Protein AF-A0A8S3H3T3-F1 (afdb_monomer)

pLDDT: mean 82.7, std 12.75, range [29.98, 97.06]

Radius of gyration: 35.56 Å; Cα contacts (8 Å, |Δi|>4): 165; chains: 1; bounding box: 74×38×96 Å

Sequence (190 aa):
NQTSNYDCCQNLSQKNYCFLYHSKQNDSQNGACMEARSVTNHPRCLLQSDCQRQGSDVACVYPFSSDNITRLIRIVHSQGPAILFVGSIDEIYRTISIQSYKAKYSFISTIFITDIPLFFQYVAAFSFALAFFNAVPCYALDGQYILLAFIEHLSPSLYRRRHKNLVYSLIFCTTLLIVNISLAFARYFL

Foldseek 3Di:
DDPDPCPVQPPDDPQKFKKWWADPVDNDIDIDIDGPLVLVVDDDDDDQVVQDDPPDPGIDIDGDDSDPQWDWDWADDPDDRIDTDTGGPVVCVVPDDDDPDDDPDPPDDPCCVPPVVVVVVVVVVVVVVLVVQLCDCAPPHVVVVVVLVVCCVVPVPCCVVCVVVSNVVNPVVNVVVVVVVVVVVVVVVD

Organism: NCBI:txid392030

Secondary structure (DSSP, 8-state):
-------TTTT--TTEEEEEEEETTEEEEEEEEEEHHHHHTSPP-SSHHHH--TT-----EEE--SSTT-EEEEE--SSSPPEEEEE-HHHHHHH----S---SSTTS-HHHHHHHHHHHHHHHHHHHHHHHHHHS--TTSHHHHHHHHHHHHH-HHHHHHHHHHHHHHHHHHHHHHHHHHHHHHHHHH-

Structure (mmCIF, N/CA/C/O backbone):
data_AF-A0A8S3H3T3-F1
#
_entry.id   AF-A0A8S3H3T3-F1
#
loop_
_atom_site.group_PDB
_atom_site.id
_atom_site.type_symbol
_atom_site.label_atom_id
_atom_site.label_alt_id
_atom_site.label_comp_id
_atom_site.label_asym_id
_atom_site.label_entity_id
_atom_site.label_seq_id
_atom_site.pdbx_PDB_ins_code
_atom_site.Cartn_x
_atom_site.Cartn_y
_atom_site.Cartn_z
_atom_site.occupancy
_atom_site.B_iso_or_equiv
_atom_site.auth_seq_id
_atom_site.auth_comp_id
_atom_site.auth_asym_id
_atom_site.auth_atom_id
_atom_site.pdbx_PDB_model_num
ATOM 1 N N . ASN A 1 1 ? -48.581 3.611 24.799 1.00 30.83 1 ASN A N 1
ATOM 2 C CA . ASN A 1 1 ? -47.293 3.280 24.151 1.00 30.83 1 ASN A CA 1
ATOM 3 C C . ASN A 1 1 ? -46.195 4.114 24.783 1.00 30.83 1 ASN A C 1
ATOM 5 O O . ASN A 1 1 ? -45.884 5.187 24.292 1.00 30.83 1 ASN A O 1
ATOM 9 N N . GLN A 1 2 ? -45.717 3.676 25.949 1.00 29.98 2 GLN A N 1
ATOM 10 C CA . GLN A 1 2 ? -44.733 4.393 26.761 1.00 29.98 2 GLN A CA 1
ATOM 11 C C . GLN A 1 2 ? -43.326 4.110 26.228 1.00 29.98 2 GLN A C 1
ATOM 13 O O . GLN A 1 2 ? -42.707 3.109 26.570 1.00 29.98 2 GLN A O 1
ATOM 18 N N . THR A 1 3 ? -42.822 4.998 25.378 1.00 37.91 3 THR A N 1
ATOM 19 C CA . THR A 1 3 ? -41.383 5.213 25.216 1.00 37.91 3 THR A CA 1
ATOM 20 C C . THR A 1 3 ? -40.892 5.950 26.458 1.00 37.91 3 THR A C 1
ATOM 22 O O . THR A 1 3 ? -40.858 7.179 26.499 1.00 37.91 3 THR A O 1
ATOM 25 N N . SER A 1 4 ? -40.613 5.200 27.521 1.00 41.84 4 SER A N 1
ATOM 26 C CA . SER A 1 4 ? -39.990 5.726 28.731 1.00 41.84 4 SER A CA 1
ATOM 27 C C . SER A 1 4 ? -38.569 6.167 28.390 1.00 41.84 4 SER A C 1
ATOM 29 O O . SER A 1 4 ? -37.727 5.347 28.029 1.00 41.84 4 SER A O 1
ATOM 31 N N . ASN A 1 5 ? -38.334 7.473 28.474 1.00 43.03 5 ASN A N 1
ATOM 32 C CA . ASN A 1 5 ? -37.053 8.142 28.281 1.00 43.03 5 ASN A CA 1
ATOM 33 C C . ASN A 1 5 ? -36.067 7.733 29.399 1.00 43.03 5 ASN A C 1
ATOM 35 O O . ASN A 1 5 ? -35.877 8.468 30.366 1.00 43.03 5 ASN A O 1
ATOM 39 N N . TYR A 1 6 ? -35.515 6.517 29.332 1.00 54.09 6 TYR A N 1
ATOM 40 C CA . TYR A 1 6 ? -34.516 6.013 30.280 1.00 54.09 6 TYR A CA 1
ATOM 41 C C . TYR A 1 6 ? -33.125 6.525 29.907 1.00 54.09 6 TYR A C 1
ATOM 43 O O . TYR A 1 6 ? -32.244 5.771 29.500 1.00 54.09 6 TYR A O 1
ATOM 51 N N . ASP A 1 7 ? -32.910 7.821 30.089 1.00 61.62 7 ASP A N 1
ATOM 52 C CA . ASP A 1 7 ? -31.572 8.400 30.038 1.00 61.62 7 ASP A CA 1
ATOM 53 C C . ASP A 1 7 ? -30.906 8.193 31.413 1.00 61.62 7 ASP A C 1
ATOM 55 O O . ASP A 1 7 ? -30.834 9.087 32.252 1.00 61.62 7 ASP A O 1
ATOM 59 N N . CYS A 1 8 ? -30.543 6.942 31.730 1.00 75.81 8 CYS A N 1
ATOM 60 C CA . CYS A 1 8 ? -30.168 6.558 33.101 1.00 75.81 8 CYS A CA 1
ATOM 61 C C . CYS A 1 8 ? -28.754 7.003 33.518 1.00 75.81 8 CYS A C 1
ATOM 63 O O . CYS A 1 8 ? -28.384 6.893 34.686 1.00 75.81 8 CYS A O 1
ATOM 65 N N . CYS A 1 9 ? -27.964 7.509 32.571 1.00 78.38 9 CYS A N 1
ATOM 66 C CA . CYS A 1 9 ? -26.588 7.953 32.771 1.00 78.38 9 CYS A CA 1
ATOM 67 C C . CYS A 1 9 ? -26.427 9.433 32.384 1.00 78.38 9 CYS A C 1
ATOM 69 O O . CYS A 1 9 ? -25.542 9.779 31.604 1.00 78.38 9 CYS A O 1
ATOM 71 N N . GLN A 1 10 ? -27.270 10.327 32.908 1.00 71.56 10 GLN A N 1
ATOM 72 C CA . GLN A 1 10 ? -27.108 11.764 32.661 1.00 71.56 10 GLN A CA 1
ATOM 73 C C . GLN A 1 10 ? -25.798 12.281 33.281 1.00 71.56 10 GLN A C 1
ATOM 75 O O . GLN A 1 10 ? -25.556 12.113 34.475 1.00 71.56 10 GLN A O 1
ATOM 80 N N . ASN A 1 11 ? -24.957 12.934 32.470 1.00 64.12 11 ASN A N 1
ATOM 81 C CA . ASN A 1 11 ? -23.690 13.573 32.868 1.00 64.12 11 ASN A CA 1
ATOM 82 C C . ASN A 1 11 ? -22.596 12.649 33.443 1.00 64.12 11 ASN A C 1
ATOM 84 O O . ASN A 1 11 ? -21.716 13.107 34.174 1.00 64.12 11 ASN A O 1
ATOM 88 N N . LEU A 1 12 ? -22.600 11.358 33.103 1.00 66.12 12 LEU A N 1
ATOM 89 C CA . LEU A 1 12 ? -21.568 10.410 33.537 1.00 66.12 12 LEU A CA 1
ATOM 90 C C . LEU A 1 12 ? -20.492 10.160 32.462 1.00 66.12 12 LEU A C 1
ATOM 92 O O . LEU A 1 12 ? -20.697 10.377 31.272 1.00 66.12 12 LEU A O 1
ATOM 96 N N . SER A 1 13 ? -19.308 9.725 32.911 1.00 68.56 13 SER A N 1
ATOM 97 C CA . SER A 1 13 ? -18.122 9.453 32.078 1.00 68.56 13 SER A CA 1
ATOM 98 C C . SER A 1 13 ? -18.416 8.518 30.891 1.00 68.56 13 SER A C 1
ATOM 100 O O . SER A 1 13 ? -19.193 7.578 31.036 1.00 68.56 13 SER A O 1
ATOM 102 N N . GLN A 1 14 ? -17.695 8.683 29.768 1.00 70.81 14 GLN A N 1
ATOM 103 C CA . GLN A 1 14 ? -17.776 7.846 28.547 1.00 70.81 14 GLN A CA 1
ATOM 104 C C . GLN A 1 14 ? -17.594 6.328 28.776 1.00 70.81 14 GLN A C 1
ATOM 106 O O . GLN A 1 14 ? -17.813 5.530 27.869 1.00 70.81 14 GLN A O 1
ATOM 111 N N . LYS A 1 15 ? -17.151 5.911 29.967 1.00 81.06 15 LYS A N 1
ATOM 112 C CA . LYS A 1 15 ? -16.968 4.500 30.345 1.00 81.06 15 LYS A CA 1
ATOM 113 C C . LYS A 1 15 ? -18.246 3.835 30.865 1.00 81.06 15 LYS A C 1
ATOM 115 O O . LYS A 1 15 ? -18.308 2.605 30.941 1.00 81.06 15 LYS A O 1
ATOM 120 N N . ASN A 1 16 ? -19.230 4.636 31.257 1.00 87.38 16 ASN A N 1
ATOM 121 C CA . ASN A 1 16 ? -20.465 4.157 31.852 1.00 87.38 16 ASN A CA 1
ATOM 122 C C . ASN A 1 16 ? -21.513 3.901 30.774 1.00 87.38 16 ASN A C 1
ATOM 124 O O . ASN A 1 16 ? -21.579 4.598 29.765 1.00 87.38 16 ASN A O 1
ATOM 128 N N . TYR A 1 17 ? -22.323 2.876 30.997 1.00 87.75 17 TYR A N 1
ATOM 129 C CA . TYR A 1 17 ? -23.394 2.483 30.103 1.00 87.75 17 TYR A CA 1
ATOM 130 C C . TYR A 1 17 ? -24.625 2.091 30.912 1.00 87.75 17 TYR A C 1
ATOM 132 O O . TYR A 1 17 ? -24.522 1.649 32.061 1.00 87.75 17 TYR A O 1
ATOM 140 N N . CYS A 1 18 ? -25.794 2.283 30.310 1.00 88.44 18 CYS A N 1
ATOM 141 C CA . CYS A 1 18 ? -27.059 1.996 30.957 1.00 88.44 18 CYS A CA 1
ATOM 142 C C . CYS A 1 18 ? -27.385 0.505 30.840 1.00 88.44 18 CYS A C 1
ATOM 144 O O . CYS A 1 18 ? -27.444 -0.038 29.735 1.00 88.44 18 CYS A O 1
ATOM 146 N N . PHE A 1 19 ? -27.606 -0.159 31.972 1.00 89.12 19 PHE A N 1
ATOM 147 C CA . PHE A 1 19 ? -28.009 -1.559 32.016 1.00 89.12 19 PHE A CA 1
ATOM 148 C C . PHE A 1 19 ? -29.362 -1.701 32.704 1.00 89.12 19 PHE A C 1
ATOM 150 O O . PHE A 1 19 ? -29.596 -1.123 33.763 1.00 89.12 19 PHE A O 1
ATOM 157 N N . LEU A 1 20 ? -30.245 -2.490 32.109 1.00 87.62 20 LEU A N 1
ATOM 158 C CA . LEU A 1 20 ? -31.527 -2.858 32.684 1.00 87.62 20 LEU A CA 1
ATOM 159 C C . LEU A 1 20 ? -31.410 -4.192 33.416 1.00 87.62 20 LEU A C 1
ATOM 161 O O . LEU A 1 20 ? -30.658 -5.078 33.004 1.00 87.62 20 LEU A O 1
ATOM 165 N N . TYR A 1 21 ? -32.170 -4.337 34.493 1.00 85.25 21 TYR A N 1
ATOM 166 C CA . TYR A 1 21 ? -32.253 -5.561 35.276 1.00 85.25 21 TYR A CA 1
ATOM 167 C C . TYR A 1 21 ? -33.666 -5.758 35.820 1.00 85.25 21 TYR A C 1
ATOM 169 O O . TYR A 1 21 ? -34.454 -4.814 35.938 1.00 85.25 21 TYR A O 1
ATOM 177 N N . HIS A 1 22 ? -33.980 -7.004 36.160 1.00 77.38 22 HIS A N 1
ATOM 178 C CA . HIS A 1 22 ? -35.249 -7.363 36.779 1.00 77.38 22 HIS A CA 1
ATOM 179 C C . HIS A 1 22 ? -35.030 -7.642 38.269 1.00 77.38 22 HIS A C 1
ATOM 181 O O . HIS A 1 22 ? -34.167 -8.446 38.636 1.00 77.38 22 HIS A O 1
ATOM 187 N N . SER A 1 23 ? -35.780 -6.953 39.129 1.00 69.19 23 SER A N 1
ATOM 188 C CA . SER A 1 23 ? -35.716 -7.148 40.579 1.00 69.19 23 SER A CA 1
ATOM 189 C C . SER A 1 23 ? -36.774 -8.153 41.019 1.00 69.19 23 SER A C 1
ATOM 191 O O . SER A 1 23 ? -37.911 -8.096 40.571 1.00 69.19 23 SER A O 1
ATOM 193 N N . LYS A 1 24 ? -36.441 -9.040 41.963 1.00 63.59 24 LYS A N 1
ATOM 194 C CA . LYS A 1 24 ? -37.408 -9.997 42.533 1.00 63.59 24 LYS A CA 1
ATOM 195 C C . LYS A 1 24 ? -38.560 -9.332 43.296 1.00 63.59 24 LYS A C 1
ATOM 197 O O . LYS A 1 24 ? -39.553 -9.995 43.568 1.00 63.59 24 LYS A O 1
ATOM 202 N N . GLN A 1 25 ? -38.405 -8.066 43.688 1.00 62.19 25 GLN A N 1
ATOM 203 C CA . GLN A 1 25 ? -39.389 -7.339 44.496 1.00 62.19 25 GLN A CA 1
ATOM 204 C C . GLN A 1 25 ? -40.366 -6.487 43.678 1.00 62.19 25 GLN A C 1
ATOM 206 O O . GLN A 1 25 ? -41.438 -6.193 44.189 1.00 62.19 25 GLN A O 1
ATOM 211 N N . ASN A 1 26 ? -40.036 -6.121 42.435 1.00 57.56 26 ASN A N 1
ATOM 212 C CA . ASN A 1 26 ? -40.888 -5.302 41.571 1.00 57.56 26 ASN A CA 1
ATOM 213 C C . ASN A 1 26 ? -40.821 -5.826 40.131 1.00 57.56 26 ASN A C 1
ATOM 215 O O . ASN A 1 26 ? -39.736 -5.913 39.565 1.00 57.56 26 ASN A O 1
ATOM 219 N N . ASP A 1 27 ? -41.985 -6.069 39.524 1.00 58.31 27 ASP A N 1
ATOM 220 C CA . ASP A 1 27 ? -42.143 -6.520 38.126 1.00 58.31 27 ASP A CA 1
ATOM 221 C C . ASP A 1 27 ? -41.737 -5.440 37.088 1.00 58.31 27 ASP A C 1
ATOM 223 O O . ASP A 1 27 ? -41.810 -5.624 35.874 1.00 58.31 27 ASP A O 1
ATOM 227 N N . SER A 1 28 ? -41.290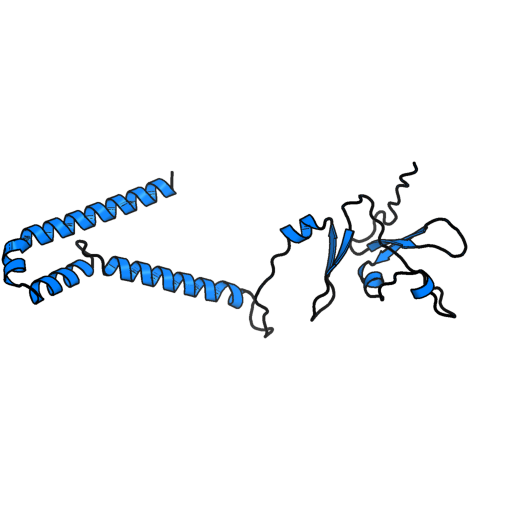 -4.271 37.557 1.00 64.06 28 SER A N 1
ATOM 228 C CA . SER A 1 28 ? -40.810 -3.172 36.723 1.00 64.06 28 SER A CA 1
ATOM 229 C C . SER A 1 28 ? -39.331 -3.341 36.366 1.00 64.06 28 SER A C 1
ATOM 231 O O . SER A 1 28 ? -38.483 -3.533 37.240 1.00 64.06 28 SER A O 1
ATOM 233 N N . GLN A 1 29 ? -39.001 -3.196 35.079 1.00 69.69 29 GLN A N 1
ATOM 234 C CA . GLN A 1 29 ? -37.611 -3.098 34.623 1.00 69.69 29 GLN A CA 1
ATOM 235 C C . GLN A 1 29 ? -36.962 -1.842 35.214 1.00 69.69 29 GLN A C 1
ATOM 237 O O . GLN A 1 29 ? -37.412 -0.722 34.963 1.00 69.69 29 GLN A O 1
ATOM 242 N N . ASN A 1 30 ? -35.894 -2.033 35.984 1.00 79.25 30 ASN A N 1
ATOM 243 C CA . ASN A 1 30 ? -35.126 -0.941 36.568 1.00 79.25 30 ASN A CA 1
ATOM 244 C C . ASN A 1 30 ? -33.822 -0.760 35.786 1.00 79.25 30 ASN A C 1
ATOM 246 O O . ASN A 1 30 ? -33.201 -1.735 35.365 1.00 79.25 30 ASN A O 1
ATOM 250 N N . GLY A 1 31 ? -33.403 0.493 35.603 1.00 85.00 31 GLY A N 1
ATOM 251 C CA . GLY A 1 31 ? -32.129 0.841 34.977 1.00 85.00 31 GLY A CA 1
ATOM 252 C C . GLY A 1 31 ? -31.077 1.228 36.009 1.00 85.00 31 GLY A C 1
ATOM 253 O O . GLY A 1 31 ? -31.382 1.905 36.988 1.00 85.00 31 GLY A O 1
ATOM 254 N N . ALA A 1 32 ? -29.836 0.812 35.784 1.00 86.88 32 ALA A N 1
ATOM 255 C CA . ALA A 1 32 ? -28.679 1.190 36.580 1.00 86.88 32 ALA A CA 1
ATOM 256 C C . ALA A 1 32 ? -27.516 1.605 35.672 1.00 86.88 32 ALA A C 1
ATOM 258 O O . ALA A 1 32 ? -27.212 0.949 34.672 1.00 86.88 32 ALA A O 1
ATOM 259 N N . CYS A 1 33 ? -26.850 2.697 36.044 1.00 87.88 33 CYS A N 1
ATOM 260 C CA . CYS A 1 33 ? -25.675 3.189 35.340 1.00 87.88 33 CYS A CA 1
ATOM 261 C C . CYS A 1 33 ? -24.413 2.522 35.901 1.00 87.88 33 CYS A C 1
ATOM 263 O O . CYS A 1 33 ? -24.104 2.681 37.083 1.00 87.88 33 CYS A O 1
ATOM 265 N N . MET A 1 34 ? -23.687 1.769 35.072 1.00 88.94 34 MET A N 1
ATOM 266 C CA . MET A 1 34 ? -22.499 1.014 35.495 1.00 88.94 34 MET A CA 1
ATOM 267 C C . MET A 1 34 ? -21.369 1.124 34.471 1.00 88.94 34 MET A C 1
ATOM 269 O O . MET A 1 34 ? -21.609 1.386 33.294 1.00 88.94 34 MET A O 1
ATOM 273 N N . GLU A 1 35 ? -20.128 0.869 34.890 1.00 89.88 35 GLU A N 1
ATOM 274 C CA . GLU A 1 35 ? -18.998 0.808 33.96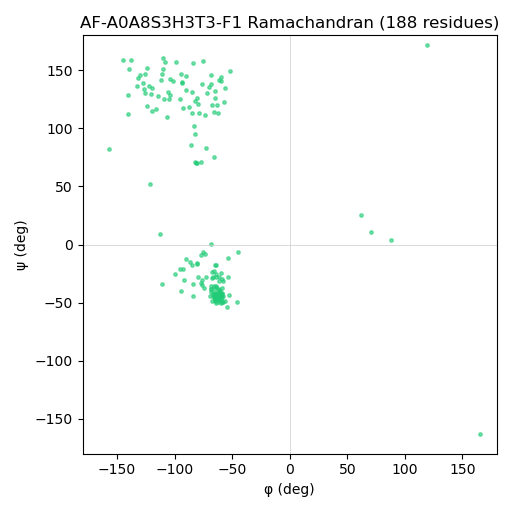0 1.00 89.88 35 GLU A CA 1
ATOM 275 C C . GLU A 1 35 ? -19.135 -0.405 33.026 1.00 89.88 35 GLU A C 1
ATOM 277 O O . GLU A 1 35 ? -19.120 -1.560 33.468 1.00 89.88 35 GLU A O 1
ATOM 282 N N . ALA A 1 36 ? -19.199 -0.155 31.716 1.00 89.25 36 ALA A N 1
ATOM 283 C CA . ALA A 1 36 ? -19.459 -1.194 30.721 1.00 89.25 36 ALA A CA 1
ATOM 284 C C . ALA A 1 36 ? -18.418 -2.321 30.758 1.00 89.25 36 ALA A C 1
ATOM 286 O O . ALA A 1 36 ? -18.754 -3.495 30.604 1.00 89.25 36 ALA A O 1
ATOM 287 N N . ARG A 1 37 ? -17.144 -1.983 30.994 1.00 88.81 37 ARG A N 1
ATOM 288 C CA . ARG A 1 37 ? -16.045 -2.956 31.066 1.00 88.81 37 ARG A CA 1
ATOM 289 C C . ARG A 1 37 ? -16.140 -3.856 32.291 1.00 88.81 37 ARG A C 1
ATOM 291 O O . ARG A 1 37 ? -15.863 -5.044 32.168 1.00 88.81 37 ARG A O 1
ATOM 298 N N . SER A 1 38 ? -16.556 -3.316 33.432 1.00 89.25 38 SER A N 1
ATOM 299 C CA . SER A 1 38 ? -16.739 -4.101 34.654 1.00 89.25 38 SER A CA 1
ATOM 300 C C . SER A 1 38 ? -17.840 -5.149 34.459 1.00 89.25 38 SER A C 1
ATOM 302 O O . SER A 1 38 ? -17.600 -6.343 34.621 1.00 89.25 38 SER A O 1
ATOM 304 N N . VAL A 1 39 ? -19.006 -4.726 33.955 1.00 89.31 39 VAL A N 1
ATOM 305 C CA . VAL A 1 39 ? -20.160 -5.611 33.723 1.00 89.31 39 VAL A CA 1
ATOM 306 C C . VAL A 1 39 ? -19.866 -6.666 32.652 1.00 89.31 39 VAL A C 1
ATOM 308 O O . VAL A 1 39 ? -20.099 -7.853 32.857 1.00 89.31 39 VAL A O 1
ATOM 311 N N . THR A 1 40 ? -19.308 -6.265 31.508 1.00 89.50 40 THR A N 1
ATOM 312 C CA . THR A 1 40 ? -19.077 -7.178 30.369 1.00 89.50 40 THR A CA 1
ATOM 313 C C . THR A 1 40 ? -17.893 -8.136 30.547 1.00 89.50 40 THR A C 1
ATOM 315 O O . THR A 1 40 ? -17.681 -9.009 29.698 1.00 89.50 40 THR A O 1
ATOM 318 N N . ASN A 1 41 ? -17.114 -7.991 31.623 1.00 88.06 41 ASN A N 1
ATOM 319 C CA . ASN A 1 41 ? -16.091 -8.960 32.018 1.00 88.06 41 ASN A CA 1
ATOM 320 C C . ASN A 1 41 ? -16.670 -10.167 32.770 1.00 88.06 41 ASN A C 1
ATOM 322 O O . ASN A 1 41 ? -16.004 -11.200 32.850 1.00 88.06 41 ASN A O 1
ATOM 326 N N . HIS A 1 42 ? -17.898 -10.068 33.282 1.00 87.31 42 HIS A N 1
ATOM 327 C CA . HIS A 1 42 ? -18.612 -11.194 33.875 1.00 87.31 42 HIS A CA 1
ATOM 328 C C . HIS A 1 42 ? -19.143 -12.165 32.801 1.00 87.31 42 HIS A C 1
ATOM 330 O O . HIS A 1 42 ? -19.276 -11.794 31.62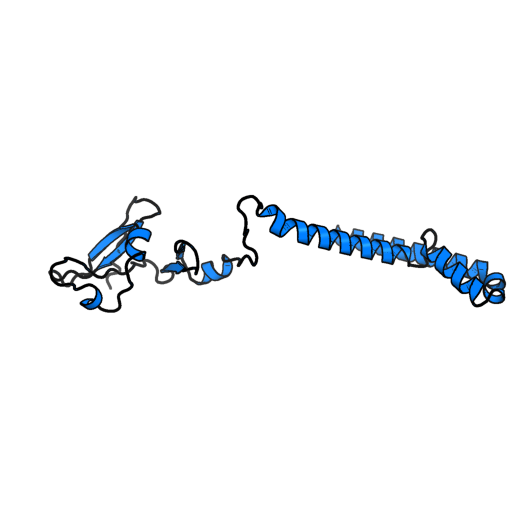9 1.00 87.31 42 HIS A O 1
ATOM 336 N N . PRO A 1 43 ? -19.416 -13.436 33.164 1.00 84.88 43 PRO A N 1
ATOM 337 C CA . PRO A 1 43 ? -19.961 -14.412 32.227 1.00 84.88 43 PRO A CA 1
ATOM 338 C C . PRO A 1 43 ? -21.307 -13.952 31.657 1.00 84.88 43 PRO A C 1
ATOM 340 O O . PRO A 1 43 ? -22.125 -13.353 32.354 1.00 84.88 43 PRO A O 1
ATOM 343 N N . ARG A 1 44 ? -21.540 -14.263 30.377 1.00 87.44 44 ARG A N 1
ATOM 344 C CA . ARG A 1 44 ? -22.840 -14.031 29.741 1.00 87.44 44 ARG A CA 1
ATOM 345 C C . ARG A 1 44 ? -23.875 -14.974 30.349 1.00 87.44 44 ARG A C 1
ATOM 347 O O . ARG A 1 44 ? -23.595 -16.155 30.530 1.00 87.44 44 ARG A O 1
ATOM 354 N N . CYS A 1 45 ? -25.058 -14.441 30.605 1.00 86.00 45 CYS A N 1
ATOM 355 C CA . CYS A 1 45 ? -26.243 -15.178 31.019 1.00 86.00 45 CYS A CA 1
ATOM 356 C C . CYS A 1 45 ? -27.267 -15.174 29.878 1.00 86.00 45 CYS A C 1
ATOM 358 O O . CYS A 1 45 ? -27.297 -14.249 29.062 1.00 86.00 45 CYS A O 1
ATOM 360 N N . LEU A 1 46 ? -28.084 -16.221 29.812 1.00 84.31 46 LEU A N 1
ATOM 361 C CA . LEU A 1 46 ? -29.235 -16.327 28.913 1.00 84.31 46 LEU A CA 1
ATOM 362 C C . LEU A 1 46 ? -30.543 -16.271 29.705 1.00 84.31 46 LEU A C 1
ATOM 364 O O . LEU A 1 46 ? -31.533 -15.723 29.227 1.00 84.31 46 LEU A O 1
ATOM 368 N N . LEU A 1 47 ? -30.536 -16.826 30.917 1.00 81.12 47 LEU A N 1
ATOM 369 C CA . LEU A 1 47 ? -31.687 -16.937 31.805 1.00 81.12 47 LEU A CA 1
ATOM 370 C C . LEU A 1 47 ? -31.381 -16.281 33.154 1.00 81.12 47 LEU A C 1
ATOM 372 O O . LEU A 1 47 ? -30.244 -16.291 33.620 1.00 81.12 47 LEU A O 1
ATOM 376 N N . GLN A 1 48 ? -32.417 -15.786 33.839 1.00 76.69 48 GLN A N 1
ATOM 377 C CA . GLN A 1 48 ? -32.269 -15.217 35.187 1.00 76.69 48 GLN A CA 1
ATOM 378 C C . GLN A 1 48 ? -31.697 -16.238 36.192 1.00 76.69 48 GLN A C 1
ATOM 380 O O . GLN A 1 48 ? -30.989 -15.867 37.129 1.00 76.69 48 GLN A O 1
ATOM 385 N N . SER A 1 49 ? -31.963 -17.532 35.978 1.00 77.62 49 SER A N 1
ATOM 386 C CA . SER A 1 49 ? -31.403 -18.632 36.770 1.00 77.62 49 SER A CA 1
ATOM 387 C C . SER A 1 49 ? -29.880 -18.714 36.700 1.00 77.62 49 SER A C 1
ATOM 389 O O . SER A 1 49 ? -29.265 -19.160 37.664 1.00 77.62 49 SER A O 1
ATOM 391 N N . ASP A 1 50 ? -29.263 -18.254 35.608 1.00 80.81 50 ASP A N 1
ATOM 392 C CA . ASP A 1 50 ? -27.812 -18.338 35.408 1.00 80.81 50 ASP A CA 1
ATOM 393 C C . ASP A 1 50 ? -27.052 -17.440 36.395 1.00 80.81 50 ASP A C 1
ATOM 395 O O . ASP A 1 50 ? -25.920 -17.740 36.780 1.00 80.81 50 ASP A O 1
ATOM 399 N N . CYS A 1 51 ? -27.685 -16.350 36.836 1.00 78.62 51 CYS A N 1
ATOM 400 C CA . CYS A 1 51 ? -27.131 -15.428 37.827 1.00 78.62 51 CYS A CA 1
ATOM 401 C C . CYS A 1 51 ? -27.504 -15.810 39.268 1.00 78.62 51 CYS A C 1
ATOM 403 O O . CYS A 1 51 ? -26.922 -15.285 40.217 1.00 78.62 51 CYS A O 1
ATOM 405 N N . GLN A 1 52 ? -28.449 -16.734 39.460 1.00 72.75 52 GLN A N 1
ATOM 406 C CA . GLN A 1 52 ? -29.008 -17.050 40.768 1.00 72.75 52 GLN A CA 1
ATOM 407 C C . GLN A 1 52 ? -28.154 -18.083 41.514 1.00 72.75 52 GLN A C 1
ATOM 409 O O . GLN A 1 52 ? -28.426 -19.282 41.496 1.00 72.75 52 GLN A O 1
ATOM 414 N N . ARG A 1 53 ? -27.118 -17.611 42.214 1.00 67.62 53 ARG A N 1
ATOM 415 C CA . ARG A 1 53 ? -26.334 -18.427 43.156 1.00 67.62 53 ARG A CA 1
ATOM 416 C C . ARG A 1 53 ? -26.878 -18.297 44.579 1.00 67.62 53 ARG A C 1
ATOM 418 O O 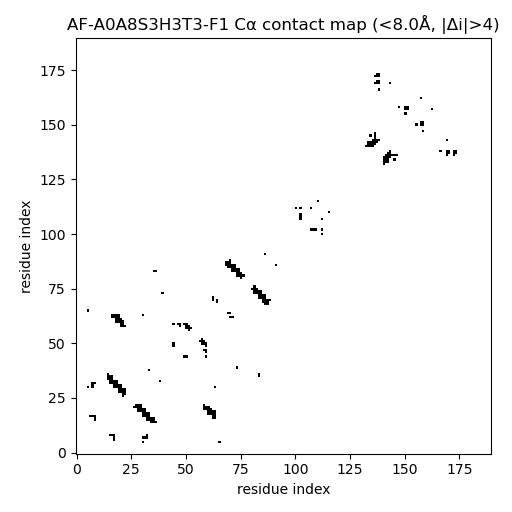. ARG A 1 53 ? -27.250 -17.210 45.017 1.00 67.62 53 ARG A O 1
ATOM 425 N N . GLN A 1 54 ? -26.934 -19.416 45.305 1.00 56.06 54 GLN A N 1
ATOM 426 C CA . GLN A 1 54 ? -27.350 -19.436 46.711 1.00 56.06 54 GLN A CA 1
ATOM 427 C C . GLN A 1 54 ? -26.449 -18.509 47.544 1.00 56.06 54 GLN A C 1
ATOM 429 O O . GLN A 1 54 ? -25.234 -18.679 47.563 1.00 56.06 54 GLN A O 1
ATOM 434 N N . GLY A 1 55 ? -27.054 -17.529 48.222 1.00 62.50 55 GLY A N 1
ATOM 435 C CA . GLY A 1 55 ? -26.361 -16.627 49.148 1.00 62.50 55 GLY A CA 1
ATOM 436 C C . GLY A 1 55 ? -25.739 -15.362 48.542 1.00 62.50 55 GLY A C 1
ATOM 437 O O . GLY A 1 55 ? -25.110 -14.614 49.282 1.00 62.50 55 GLY A O 1
ATOM 438 N N . SER A 1 56 ? -25.914 -15.085 47.245 1.00 64.81 56 SER A N 1
ATOM 439 C CA . SER A 1 56 ? -25.406 -13.855 46.614 1.00 64.81 56 SER A CA 1
ATOM 440 C 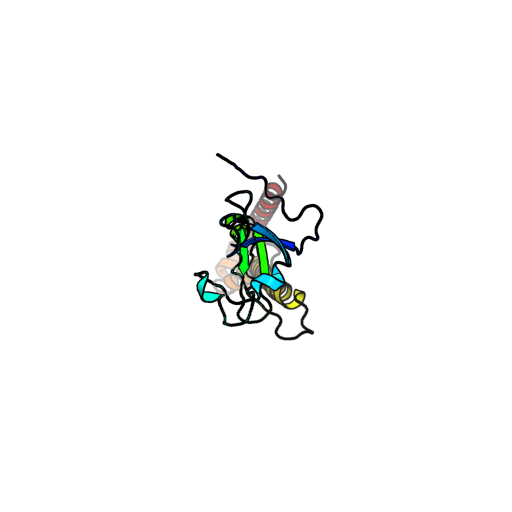C . SER A 1 56 ? -26.509 -13.081 45.893 1.00 64.81 56 SER A C 1
ATOM 442 O O . SER A 1 56 ? -27.223 -13.658 45.072 1.00 64.81 56 SER A O 1
ATOM 444 N N . ASP A 1 57 ? -26.609 -11.777 46.159 1.00 71.06 57 ASP A N 1
ATOM 445 C CA . ASP A 1 57 ? -27.564 -10.869 45.512 1.00 71.06 57 ASP A CA 1
ATOM 446 C C . ASP A 1 57 ? -27.040 -10.430 44.133 1.00 71.06 57 ASP A C 1
ATOM 448 O O . ASP A 1 57 ? -26.559 -9.316 43.935 1.00 71.06 57 ASP A O 1
ATOM 452 N N . VAL A 1 58 ? -27.014 -11.375 43.188 1.00 77.62 58 VAL A N 1
ATOM 453 C CA . VAL A 1 58 ? -26.527 -11.159 41.819 1.00 77.62 58 VAL A CA 1
ATOM 454 C C . VAL A 1 58 ? -27.714 -11.187 40.866 1.00 77.62 58 VAL A C 1
ATOM 456 O O . VAL A 1 58 ? -28.471 -12.157 40.825 1.00 77.62 58 VAL A O 1
ATOM 459 N N . ALA A 1 59 ? -27.858 -10.127 40.075 1.00 81.38 59 ALA A N 1
ATOM 460 C CA . ALA A 1 59 ? -28.888 -10.008 39.053 1.00 81.38 59 ALA A CA 1
ATOM 461 C C . ALA A 1 59 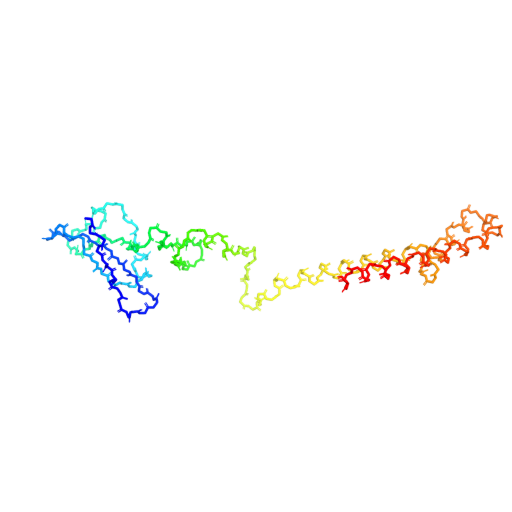? -28.265 -10.040 37.655 1.00 81.38 59 ALA A C 1
ATOM 463 O O . ALA A 1 59 ? -27.200 -9.465 37.421 1.00 81.38 59 ALA A O 1
ATOM 464 N N . CYS A 1 60 ? -28.948 -10.696 36.718 1.00 86.69 60 CYS A N 1
ATOM 465 C CA . CYS A 1 60 ? -28.604 -10.579 35.310 1.00 86.69 60 CYS A CA 1
ATOM 466 C C . CYS A 1 60 ? -28.978 -9.180 34.814 1.00 86.69 60 CYS A C 1
ATOM 468 O O . CYS A 1 60 ? -30.065 -8.675 35.109 1.00 86.69 60 CYS A O 1
ATOM 470 N N . VAL A 1 61 ? -28.075 -8.570 34.050 1.00 88.00 61 VAL A N 1
ATOM 471 C CA . VAL A 1 61 ? -28.274 -7.240 33.477 1.00 88.00 61 VAL A CA 1
ATOM 472 C C . VAL A 1 61 ? -28.070 -7.271 31.968 1.00 88.00 61 VAL A C 1
ATOM 474 O O . VAL A 1 61 ? -27.235 -8.023 31.462 1.00 88.00 61 VAL A O 1
ATOM 477 N N . TYR A 1 62 ? -28.813 -6.446 31.238 1.00 87.88 62 TYR A N 1
ATOM 478 C CA . TYR A 1 62 ? -28.713 -6.324 29.785 1.00 87.88 62 TYR A CA 1
ATOM 479 C C . TYR A 1 62 ? -28.575 -4.856 29.367 1.00 87.88 62 TYR A C 1
ATOM 481 O O . TYR A 1 62 ? -29.116 -3.972 30.028 1.00 87.88 62 TYR A O 1
ATOM 489 N N . PRO A 1 63 ? -27.813 -4.562 28.300 1.00 89.06 63 PRO A N 1
ATOM 490 C CA . PRO A 1 63 ? -27.590 -3.192 27.856 1.00 89.06 63 PRO A CA 1
ATOM 491 C C . PRO A 1 63 ? -28.899 -2.549 27.384 1.00 89.06 63 PRO A C 1
ATOM 493 O O . PRO A 1 63 ? -29.625 -3.135 26.579 1.00 89.06 63 PRO A O 1
ATOM 496 N N . PHE A 1 64 ? -29.178 -1.336 27.858 1.00 85.75 64 PHE A N 1
ATOM 497 C CA . PHE A 1 64 ? -30.261 -0.513 27.331 1.00 85.75 64 PHE A CA 1
ATOM 498 C C . PHE A 1 64 ? -29.851 0.098 25.990 1.00 85.75 64 PHE A C 1
ATOM 500 O O . PHE A 1 64 ? -28.733 0.586 25.844 1.00 85.75 64 PHE A O 1
ATOM 507 N N . SER A 1 65 ? -30.769 0.104 25.029 1.00 80.38 65 SER A N 1
ATOM 508 C CA . SER A 1 65 ? -30.594 0.756 23.734 1.00 80.38 65 SER A CA 1
ATOM 509 C C . SER A 1 65 ? -31.741 1.742 23.540 1.00 80.38 65 SER A C 1
ATOM 511 O O . SER A 1 65 ? -32.900 1.332 23.563 1.00 80.38 65 SER A O 1
ATOM 513 N N . SER A 1 66 ? -31.415 3.032 23.395 1.00 73.44 66 SER A N 1
ATOM 514 C CA . SER A 1 66 ? -32.407 4.089 23.126 1.00 73.44 66 SER A CA 1
ATOM 515 C C . SER A 1 66 ? -33.009 3.919 21.736 1.00 73.44 66 SER A C 1
ATOM 517 O O . SER A 1 66 ? -34.224 3.888 21.553 1.00 73.44 66 SER A O 1
ATOM 519 N N . ASP A 1 67 ? -32.125 3.741 20.759 1.00 73.38 67 ASP A N 1
ATOM 520 C CA . ASP A 1 67 ? -32.476 3.651 19.356 1.00 73.38 67 ASP A CA 1
ATOM 521 C C . ASP A 1 67 ? -32.078 2.246 18.930 1.00 73.38 67 ASP A C 1
ATOM 523 O O . ASP A 1 67 ? -30.885 1.955 18.957 1.00 73.38 67 ASP A O 1
ATOM 527 N N . ASN A 1 68 ? -33.032 1.392 18.527 1.00 77.38 68 ASN A N 1
ATOM 528 C CA . ASN A 1 68 ? -32.870 -0.034 18.140 1.00 77.38 68 ASN A CA 1
ATOM 529 C C . ASN A 1 68 ? -31.680 -0.376 17.197 1.00 77.38 68 ASN A C 1
ATOM 531 O O . ASN A 1 68 ? -31.421 -1.545 16.888 1.00 77.38 68 ASN A O 1
ATOM 535 N N . ILE A 1 69 ? -30.987 0.645 16.705 1.00 81.12 69 ILE A N 1
ATOM 536 C CA . ILE A 1 69 ? -29.782 0.653 15.884 1.00 81.12 69 ILE A CA 1
ATOM 537 C C . ILE A 1 69 ? -28.508 0.535 16.742 1.00 81.12 69 ILE A C 1
ATOM 539 O O . ILE A 1 69 ? -27.603 -0.225 16.398 1.00 81.12 69 ILE A O 1
ATOM 543 N N . THR A 1 70 ? -28.422 1.275 17.849 1.00 84.38 70 THR A N 1
ATOM 544 C CA . THR A 1 70 ? -27.219 1.363 18.687 1.00 84.38 70 THR A CA 1
ATOM 545 C C . THR A 1 70 ? -27.119 0.160 19.612 1.00 84.38 70 THR A C 1
ATOM 547 O O . THR A 1 70 ? -28.051 -0.172 20.345 1.00 84.38 70 THR A O 1
ATOM 550 N N . ARG A 1 71 ? -25.986 -0.540 19.578 1.00 87.31 71 ARG A N 1
ATOM 551 C CA . ARG A 1 71 ? -25.755 -1.733 20.396 1.00 87.31 71 ARG A CA 1
ATOM 552 C C . ARG A 1 71 ? -24.402 -1.645 21.077 1.00 87.31 71 ARG A C 1
ATOM 554 O O . ARG A 1 71 ? -23.429 -1.178 20.487 1.00 87.31 71 ARG A O 1
ATOM 561 N N . LEU A 1 72 ? -24.338 -2.146 22.308 1.00 88.44 72 LEU A N 1
ATOM 562 C CA . LEU A 1 72 ? -23.075 -2.416 22.982 1.00 88.44 72 LEU A CA 1
ATOM 563 C C . LEU A 1 72 ? -22.505 -3.738 22.455 1.00 88.44 72 LEU A C 1
ATOM 565 O O . LEU A 1 72 ? -23.066 -4.811 22.678 1.00 88.44 72 LEU A O 1
ATOM 569 N N . ILE A 1 73 ? -21.381 -3.658 21.752 1.00 89.12 73 ILE A N 1
ATOM 570 C CA . ILE A 1 73 ? -20.737 -4.777 21.068 1.00 89.12 73 ILE A CA 1
ATOM 571 C C . ILE A 1 73 ? -19.392 -5.058 21.736 1.00 89.12 73 ILE A C 1
ATOM 573 O O . ILE A 1 73 ? -18.561 -4.170 21.916 1.00 89.12 73 ILE A O 1
ATOM 577 N N . ARG A 1 74 ? -19.174 -6.324 22.107 1.00 89.00 74 ARG A N 1
ATOM 578 C CA . ARG A 1 74 ? -17.925 -6.806 22.710 1.00 89.00 74 ARG A CA 1
ATOM 579 C C . ARG A 1 74 ? -17.150 -7.642 21.702 1.00 89.00 74 ARG A C 1
ATOM 581 O O . ARG A 1 74 ? -17.547 -8.769 21.407 1.00 89.00 74 ARG A O 1
ATOM 588 N N . ILE A 1 75 ? -16.030 -7.105 21.236 1.00 87.94 75 ILE A N 1
ATOM 589 C CA . ILE A 1 75 ? -15.109 -7.752 20.303 1.00 87.94 75 ILE A CA 1
ATOM 590 C C . ILE A 1 75 ? -14.033 -8.466 21.123 1.00 87.94 75 ILE A C 1
ATOM 592 O O . ILE A 1 75 ? -13.295 -7.848 21.893 1.00 87.94 75 ILE A O 1
ATOM 596 N N . VAL A 1 76 ? -13.980 -9.790 20.997 1.00 86.69 76 VAL A N 1
ATOM 597 C CA . VAL A 1 76 ? -13.047 -10.643 21.740 1.00 86.69 76 VAL A CA 1
ATOM 598 C C . VAL A 1 76 ? -11.930 -11.081 20.802 1.00 86.69 76 VAL A C 1
ATOM 600 O O . VAL A 1 76 ? -12.195 -11.600 19.721 1.00 86.69 76 VAL A O 1
ATOM 603 N N . HIS A 1 77 ? -10.687 -10.890 21.234 1.00 83.50 77 HIS A N 1
ATOM 604 C CA . HIS A 1 77 ? -9.495 -11.352 20.530 1.00 83.50 77 HIS A CA 1
ATOM 605 C C . HIS A 1 77 ? -8.871 -12.526 21.292 1.00 83.50 77 HIS A C 1
ATOM 607 O O . HIS A 1 77 ? -9.069 -12.666 22.497 1.00 83.50 77 HIS A O 1
ATOM 613 N N . SER A 1 78 ? -8.097 -13.367 20.603 1.00 80.31 78 SER A N 1
ATOM 614 C CA . SER A 1 78 ? -7.423 -14.521 21.220 1.00 80.31 78 SER A CA 1
ATOM 615 C C . SER A 1 78 ? -6.346 -14.125 22.234 1.00 80.31 78 SER A C 1
ATOM 617 O O . SER A 1 78 ? -5.990 -14.920 23.097 1.00 80.31 78 SER A O 1
ATOM 619 N N . GLN A 1 79 ? -5.808 -12.909 22.123 1.00 76.31 79 GLN A N 1
ATOM 620 C CA . GLN A 1 79 ? -4.747 -12.380 22.974 1.00 76.31 79 GLN A CA 1
ATOM 621 C C . GLN A 1 79 ? -5.035 -10.901 23.267 1.00 76.31 79 GLN A C 1
ATOM 623 O O . GLN A 1 79 ? -4.957 -10.076 22.357 1.00 76.31 79 GLN A O 1
ATOM 628 N N . GLY A 1 80 ? -5.349 -10.567 24.522 1.00 78.38 80 GLY A N 1
ATOM 629 C CA . GLY A 1 80 ? -5.585 -9.193 24.987 1.00 78.38 80 GLY A CA 1
ATOM 630 C C . GLY A 1 80 ? -6.994 -8.935 25.544 1.00 78.38 80 GLY A C 1
ATOM 631 O O . GLY A 1 80 ? -7.864 -9.805 25.476 1.00 78.38 80 GLY A O 1
ATOM 632 N N . PRO A 1 81 ? -7.229 -7.748 26.136 1.00 83.25 81 PRO A N 1
ATOM 633 C CA . PRO A 1 81 ? -8.534 -7.383 26.674 1.00 83.25 81 PRO A CA 1
ATOM 634 C C . PRO A 1 81 ? -9.559 -7.186 25.551 1.00 83.25 81 PRO A C 1
ATOM 636 O O . PRO A 1 81 ? -9.230 -6.678 24.480 1.00 83.25 81 PRO A O 1
ATOM 639 N N . ALA A 1 82 ? -10.819 -7.541 25.815 1.00 86.81 82 ALA A N 1
ATOM 640 C CA . ALA A 1 82 ? -11.901 -7.312 24.864 1.00 86.81 82 ALA A CA 1
ATOM 641 C C . ALA A 1 82 ? -12.084 -5.810 24.579 1.00 86.81 82 ALA A C 1
ATOM 643 O O . ALA A 1 82 ? -11.990 -4.967 25.482 1.00 86.81 82 ALA A O 1
ATOM 644 N N . ILE A 1 83 ? -12.363 -5.490 23.319 1.00 88.19 83 ILE A N 1
ATOM 645 C CA . ILE A 1 83 ? -12.690 -4.136 22.875 1.00 88.19 83 ILE A CA 1
ATOM 646 C C . ILE A 1 83 ? -14.206 -3.971 22.976 1.00 88.19 83 ILE A C 1
ATOM 648 O O . ILE A 1 83 ? -14.966 -4.850 22.565 1.00 88.19 83 ILE A O 1
ATOM 652 N N . LEU A 1 84 ? -14.642 -2.857 23.559 1.00 89.56 84 LEU A N 1
ATOM 653 C CA . LEU A 1 84 ? -16.050 -2.486 23.641 1.00 89.56 84 LEU A CA 1
ATOM 654 C C . LEU A 1 84 ? -16.318 -1.368 22.646 1.00 89.56 84 LEU A C 1
ATOM 656 O O . LEU A 1 84 ? -15.576 -0.389 22.606 1.00 89.56 84 LEU A O 1
ATOM 660 N N . PHE A 1 85 ? -17.376 -1.534 21.867 1.00 88.50 85 PHE A N 1
ATOM 661 C CA . PHE A 1 85 ? -17.845 -0.566 20.892 1.00 88.50 85 PHE A CA 1
ATOM 662 C C . PHE A 1 85 ? -19.327 -0.286 21.136 1.00 88.50 85 PHE A C 1
ATOM 664 O O . PHE A 1 85 ? -20.090 -1.209 21.420 1.00 88.50 85 PHE A O 1
ATOM 671 N N . VAL A 1 86 ? -19.729 0.977 21.032 1.00 87.81 86 VAL A N 1
ATOM 672 C CA . VAL A 1 86 ? -21.127 1.407 21.121 1.00 87.81 86 VAL A CA 1
ATOM 673 C C . VAL A 1 86 ? -21.474 2.075 19.803 1.00 87.81 86 VAL A C 1
ATOM 675 O O . VAL A 1 86 ? -20.908 3.113 19.484 1.00 87.81 86 VAL A O 1
ATOM 678 N N . GLY A 1 87 ? -22.387 1.477 19.046 1.00 86.56 87 GLY A N 1
ATOM 679 C CA . GLY A 1 87 ? -22.797 2.013 17.752 1.00 86.56 87 GLY A CA 1
ATOM 680 C C . GLY A 1 87 ? -23.574 0.994 16.933 1.00 86.56 87 GLY A C 1
ATOM 681 O O . GLY A 1 87 ? -24.079 0.003 17.469 1.00 86.56 87 GLY A O 1
ATOM 682 N N . SER A 1 88 ? -23.687 1.251 15.634 1.00 87.88 88 SER A N 1
ATOM 683 C CA . SER A 1 88 ? -24.333 0.325 14.700 1.00 87.88 88 SER A CA 1
ATOM 684 C C . SER A 1 88 ? -23.360 -0.756 14.221 1.00 87.88 88 SER A C 1
ATOM 686 O O . SER A 1 88 ? -22.144 -0.569 14.211 1.00 87.88 88 SER A O 1
ATOM 688 N N . ILE A 1 89 ? -23.891 -1.901 13.791 1.00 85.75 89 ILE A N 1
ATOM 689 C CA . ILE A 1 89 ? -23.068 -2.964 13.198 1.00 85.75 89 ILE A CA 1
ATOM 690 C C . ILE A 1 89 ? -22.461 -2.495 11.861 1.00 85.75 89 ILE A C 1
ATOM 692 O O . ILE A 1 89 ? -21.309 -2.809 11.567 1.00 85.75 89 ILE A O 1
ATOM 696 N N . ASP A 1 90 ? -23.188 -1.697 11.076 1.00 85.94 90 ASP A N 1
ATOM 697 C CA . ASP A 1 90 ? -22.705 -1.146 9.803 1.00 85.94 90 ASP A CA 1
ATOM 698 C C . ASP A 1 90 ? -21.479 -0.241 9.973 1.00 85.94 90 ASP A C 1
ATOM 700 O O . ASP A 1 90 ? -20.546 -0.280 9.169 1.00 85.94 90 ASP A O 1
ATOM 704 N N . GLU A 1 91 ? -21.454 0.556 11.039 1.00 84.88 91 GLU A N 1
ATOM 705 C CA . GLU A 1 91 ? -20.328 1.429 11.368 1.00 84.88 91 GLU A CA 1
ATOM 706 C C . GLU A 1 91 ? -19.065 0.627 11.692 1.00 84.88 91 GLU A C 1
ATOM 708 O O . GLU A 1 91 ? -17.975 0.983 11.241 1.00 84.88 91 GLU A O 1
ATOM 713 N N . ILE A 1 92 ? -19.212 -0.509 12.380 1.00 84.38 92 ILE A N 1
ATOM 714 C CA . ILE A 1 92 ? -18.106 -1.436 12.633 1.00 84.38 92 ILE A CA 1
ATOM 715 C C . ILE A 1 92 ? -17.526 -1.942 11.311 1.00 84.38 92 ILE A C 1
ATOM 717 O O . ILE A 1 92 ? -16.313 -1.874 11.114 1.00 84.38 92 ILE A O 1
ATOM 721 N N . TYR A 1 93 ? -18.368 -2.421 10.392 1.00 84.44 93 TYR A N 1
ATOM 722 C CA . TYR A 1 93 ? -17.897 -2.948 9.107 1.00 84.44 93 TYR A CA 1
ATOM 723 C C . TYR A 1 93 ? -17.169 -1.903 8.261 1.00 84.44 93 TYR A C 1
ATOM 725 O O . TYR A 1 93 ? -16.245 -2.250 7.531 1.00 84.44 93 TYR A O 1
ATOM 733 N N . ARG A 1 94 ? -17.555 -0.629 8.368 1.00 82.00 94 ARG A N 1
ATOM 734 C CA . ARG A 1 94 ? -16.888 0.470 7.656 1.00 82.00 94 ARG A CA 1
ATOM 735 C C . ARG A 1 94 ? -15.593 0.926 8.327 1.00 82.00 94 ARG A C 1
ATOM 737 O O . ARG A 1 94 ? -14.711 1.426 7.640 1.00 82.00 94 ARG A O 1
ATOM 744 N N . THR A 1 95 ? -15.482 0.770 9.645 1.00 76.44 95 THR A N 1
ATOM 745 C CA . THR A 1 95 ? -14.383 1.348 10.439 1.00 76.44 95 THR A CA 1
ATOM 746 C C . THR A 1 95 ? -13.277 0.343 10.753 1.00 76.44 95 THR A C 1
ATOM 748 O O . THR A 1 95 ? -12.126 0.728 10.963 1.00 76.44 95 THR A O 1
ATOM 751 N N . ILE A 1 96 ? -13.583 -0.957 10.787 1.00 75.56 96 ILE A N 1
ATOM 752 C CA . ILE A 1 96 ? -12.570 -1.976 11.059 1.00 75.56 96 ILE A CA 1
ATOM 753 C C . ILE A 1 96 ? -11.666 -2.144 9.834 1.00 75.56 96 ILE A C 1
ATOM 755 O O . ILE A 1 96 ? -12.059 -2.722 8.824 1.00 75.56 96 ILE A O 1
ATOM 759 N N . SER A 1 97 ? -10.406 -1.728 9.975 1.00 68.19 97 SER A N 1
ATOM 760 C CA . SER A 1 97 ? -9.316 -2.251 9.151 1.00 68.19 97 SER A CA 1
ATOM 761 C C . SER A 1 97 ? -8.618 -3.380 9.905 1.00 68.19 97 SER A C 1
ATOM 763 O O . SER A 1 97 ? -8.198 -3.227 11.055 1.00 68.19 97 SER A O 1
ATOM 765 N N . ILE A 1 98 ? -8.531 -4.550 9.276 1.00 67.88 98 ILE A N 1
ATOM 766 C CA . ILE A 1 98 ? -7.790 -5.683 9.827 1.00 67.88 98 ILE A CA 1
ATOM 767 C C . ILE A 1 98 ? -6.332 -5.493 9.424 1.00 67.88 98 ILE A C 1
ATOM 769 O O . ILE A 1 98 ? -5.994 -5.564 8.245 1.00 67.88 98 ILE A O 1
ATOM 773 N N . GLN A 1 99 ? -5.460 -5.241 10.398 1.00 65.44 99 GLN A N 1
ATOM 774 C CA . GLN A 1 99 ? -4.023 -5.218 10.146 1.00 65.44 99 GLN A CA 1
ATOM 775 C C . GLN A 1 99 ? -3.486 -6.652 10.107 1.00 65.44 99 GLN A C 1
ATOM 777 O O . GLN A 1 99 ? -3.586 -7.392 11.085 1.00 65.44 99 GLN A O 1
ATOM 782 N N . SER A 1 100 ? -2.887 -7.034 8.978 1.00 66.81 100 SER A N 1
ATOM 783 C CA . SER A 1 100 ? -2.313 -8.371 8.761 1.00 66.81 100 SER A CA 1
ATOM 784 C C . SER A 1 100 ? -0.999 -8.615 9.509 1.00 66.81 100 SER A C 1
ATOM 786 O O . SER A 1 100 ? -0.500 -9.739 9.522 1.00 66.81 100 SER A O 1
ATOM 788 N N . TYR A 1 101 ? -0.421 -7.583 10.131 1.00 67.69 101 TYR A N 1
ATOM 789 C CA . TYR A 1 101 ? 0.899 -7.655 10.743 1.00 67.69 101 TYR A CA 1
ATOM 790 C C . TYR A 1 101 ? 0.870 -7.197 12.201 1.00 67.69 101 TYR A C 1
ATOM 792 O O . TYR A 1 101 ? 0.314 -6.155 12.533 1.00 67.69 101 TYR A O 1
ATOM 800 N N . LYS A 1 102 ? 1.517 -7.974 13.075 1.00 67.25 102 LYS A N 1
ATOM 801 C CA . LYS A 1 102 ? 1.691 -7.662 14.498 1.00 67.25 102 LYS A CA 1
ATOM 802 C C . LYS A 1 102 ? 3.180 -7.585 14.815 1.00 67.25 102 LYS A C 1
ATOM 804 O O . LYS A 1 102 ? 3.920 -8.521 14.512 1.00 67.25 102 LYS A O 1
ATOM 809 N N . ALA A 1 103 ? 3.614 -6.509 15.469 1.00 63.91 103 ALA A N 1
ATOM 810 C CA . ALA A 1 103 ? 4.978 -6.410 15.975 1.00 63.91 103 ALA A CA 1
ATOM 811 C C . ALA A 1 103 ? 5.221 -7.508 17.026 1.00 63.91 103 ALA A C 1
ATOM 813 O O . ALA A 1 103 ? 4.605 -7.519 18.092 1.00 63.91 103 ALA A O 1
ATOM 814 N N . LYS A 1 104 ? 6.100 -8.467 16.708 1.00 70.62 104 LYS A N 1
ATOM 815 C CA . LYS A 1 104 ? 6.499 -9.541 17.636 1.00 70.62 104 LYS A CA 1
ATOM 816 C C . LYS A 1 104 ? 7.413 -9.023 18.750 1.00 70.62 104 LYS A C 1
ATOM 818 O O . LYS A 1 104 ? 7.425 -9.584 19.840 1.00 70.62 104 LYS A O 1
ATOM 823 N N . TYR A 1 105 ? 8.163 -7.960 18.475 1.00 76.88 105 TYR A N 1
ATOM 824 C CA . TYR A 1 105 ? 9.142 -7.387 19.388 1.00 76.88 105 TYR A CA 1
ATOM 825 C C . TYR A 1 105 ? 8.813 -5.924 19.672 1.00 76.88 105 TYR A C 1
ATOM 827 O O . TYR A 1 105 ? 8.538 -5.167 18.747 1.00 76.88 105 TYR A O 1
ATOM 835 N N . SER A 1 106 ? 8.900 -5.518 20.942 1.00 70.25 106 SER A N 1
ATOM 836 C CA . SER A 1 106 ? 8.550 -4.158 21.384 1.00 70.25 106 SER A CA 1
ATOM 837 C C . SER A 1 106 ? 9.458 -3.058 20.819 1.00 70.25 106 SER A C 1
ATOM 839 O O . SER A 1 106 ? 9.086 -1.891 20.878 1.00 70.25 106 SER A O 1
ATOM 841 N N . PHE A 1 107 ? 10.641 -3.406 20.300 1.00 74.56 107 PHE A N 1
ATOM 842 C CA . PHE A 1 107 ? 11.564 -2.447 19.684 1.00 74.56 107 PHE A CA 1
ATOM 843 C C . PHE A 1 107 ? 11.282 -2.213 18.191 1.00 74.56 107 PHE A C 1
ATOM 845 O O . PHE A 1 107 ? 11.784 -1.249 17.619 1.00 74.56 107 PHE A O 1
ATOM 852 N N . ILE A 1 108 ? 10.495 -3.082 17.545 1.00 70.88 108 ILE A N 1
ATOM 853 C CA . ILE A 1 108 ? 10.111 -2.898 16.144 1.00 70.88 108 ILE A CA 1
ATOM 854 C C . ILE A 1 108 ? 8.920 -1.946 16.122 1.00 70.88 108 ILE A C 1
ATOM 856 O O . ILE A 1 108 ? 7.791 -2.340 16.411 1.00 70.88 108 ILE A O 1
ATOM 860 N N . SER A 1 109 ? 9.191 -0.683 15.787 1.00 69.62 109 SER A N 1
ATOM 861 C CA . SER A 1 109 ? 8.144 0.305 15.525 1.00 69.62 109 SER A CA 1
ATOM 862 C C . SER A 1 109 ? 7.252 -0.159 14.371 1.00 69.62 10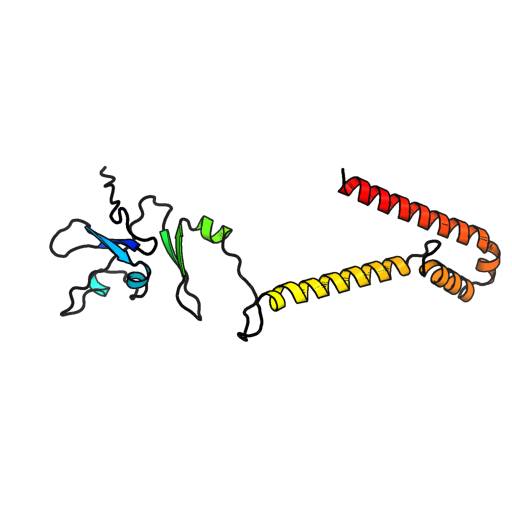9 SER A C 1
ATOM 864 O O . SER A 1 109 ? 7.745 -0.694 13.376 1.00 69.62 109 SER A O 1
ATOM 866 N N . THR A 1 110 ? 5.945 0.079 14.482 1.00 65.94 110 THR A N 1
ATOM 867 C CA . THR A 1 110 ? 4.937 -0.269 13.465 1.00 65.94 110 THR A CA 1
ATOM 868 C C . THR A 1 110 ? 5.279 0.292 12.077 1.00 65.94 110 THR A C 1
ATOM 870 O O . THR A 1 110 ? 4.970 -0.347 11.077 1.00 65.94 110 THR A O 1
ATOM 873 N N . ILE A 1 111 ? 6.016 1.409 12.023 1.00 62.81 111 ILE A N 1
ATOM 874 C CA . ILE A 1 111 ? 6.564 2.042 10.806 1.00 62.81 111 ILE A CA 1
ATOM 875 C C . ILE A 1 111 ? 7.372 1.042 9.962 1.00 62.81 111 ILE A C 1
ATOM 877 O O . ILE A 1 111 ? 7.205 0.953 8.749 1.00 62.81 111 ILE A O 1
ATOM 881 N N . PHE A 1 112 ? 8.214 0.218 10.594 1.00 67.25 112 PHE A N 1
ATOM 882 C CA . PHE A 1 112 ? 9.062 -0.737 9.870 1.00 67.25 112 PHE A CA 1
ATOM 883 C C . PHE A 1 112 ? 8.269 -1.857 9.198 1.00 67.25 112 PHE A C 1
ATOM 885 O O . PHE A 1 112 ? 8.750 -2.475 8.254 1.00 67.25 112 PHE A O 1
ATOM 892 N N . ILE A 1 113 ? 7.072 -2.143 9.698 1.00 72.94 113 ILE A N 1
ATOM 893 C CA . ILE A 1 113 ? 6.253 -3.258 9.232 1.00 72.94 113 ILE A CA 1
ATOM 894 C C . ILE A 1 113 ? 5.452 -2.851 7.992 1.00 72.94 113 ILE A C 1
ATOM 896 O O . ILE A 1 113 ? 5.252 -3.676 7.104 1.00 72.94 113 ILE A O 1
ATOM 900 N N . THR A 1 114 ? 5.020 -1.592 7.912 1.00 73.94 114 THR A N 1
ATOM 901 C CA . THR A 1 114 ? 4.210 -1.085 6.798 1.00 73.94 114 THR A CA 1
ATOM 902 C C . THR A 1 114 ? 5.047 -0.430 5.708 1.00 73.94 114 THR A C 1
ATOM 904 O O . THR A 1 114 ? 4.792 -0.657 4.526 1.00 73.94 114 THR A O 1
ATOM 907 N N . ASP A 1 115 ? 6.075 0.330 6.079 1.00 81.00 115 ASP A N 1
ATOM 908 C CA . ASP A 1 115 ? 6.702 1.265 5.141 1.00 81.00 115 ASP A CA 1
ATOM 909 C C . ASP A 1 115 ? 7.876 0.631 4.392 1.00 81.00 115 ASP A C 1
ATOM 911 O O . ASP A 1 115 ? 8.117 0.947 3.229 1.00 81.00 115 ASP A O 1
ATOM 915 N N . ILE A 1 116 ? 8.581 -0.319 5.015 1.00 85.81 116 ILE A N 1
ATOM 916 C CA . ILE A 1 116 ? 9.713 -1.018 4.388 1.00 85.81 116 ILE A CA 1
ATOM 917 C C . ILE A 1 116 ? 9.275 -1.875 3.189 1.00 85.81 116 ILE A C 1
ATOM 919 O O . ILE A 1 116 ? 9.891 -1.748 2.127 1.00 85.81 116 ILE A O 1
ATOM 923 N N . PRO A 1 117 ? 8.227 -2.721 3.280 1.00 86.50 117 PRO A N 1
ATOM 924 C CA . PRO A 1 117 ? 7.761 -3.477 2.118 1.00 86.50 117 PRO A CA 1
ATOM 925 C C . PRO A 1 117 ? 7.313 -2.560 0.979 1.00 86.50 117 PRO A C 1
ATOM 927 O O . PRO A 1 117 ? 7.631 -2.814 -0.182 1.00 86.50 117 PRO A O 1
ATOM 930 N N . LEU A 1 118 ? 6.632 -1.464 1.321 1.00 88.19 118 LEU A N 1
ATOM 931 C CA . LEU A 1 118 ? 6.169 -0.475 0.358 1.00 88.19 118 LEU A CA 1
ATOM 932 C C . LEU A 1 118 ? 7.347 0.226 -0.335 1.00 88.19 118 LEU A C 1
ATOM 934 O O . LEU A 1 118 ? 7.352 0.375 -1.555 1.00 88.19 118 LEU A O 1
ATOM 938 N N . PHE A 1 119 ? 8.384 0.589 0.420 1.00 91.00 119 PHE A N 1
ATOM 939 C CA . PHE A 1 119 ? 9.621 1.140 -0.123 1.00 91.00 119 PHE A CA 1
ATOM 940 C C . PHE A 1 119 ? 10.278 0.179 -1.119 1.00 91.00 119 PHE A C 1
ATOM 942 O O . PHE A 1 119 ? 10.581 0.581 -2.240 1.00 91.00 119 PHE A O 1
ATOM 949 N N . PHE A 1 120 ? 10.444 -1.097 -0.759 1.00 93.81 120 PHE A N 1
ATOM 950 C CA . PHE A 1 120 ? 11.025 -2.086 -1.672 1.00 93.81 120 PHE A CA 1
ATOM 951 C C . PHE A 1 120 ? 10.164 -2.321 -2.912 1.00 93.81 120 PHE A C 1
ATOM 953 O O . PHE A 1 120 ? 10.709 -2.486 -4.002 1.00 93.81 120 PHE A O 1
ATOM 960 N N . GLN A 1 121 ? 8.839 -2.288 -2.777 1.00 94.50 121 GLN A N 1
ATOM 961 C CA . GLN A 1 121 ? 7.929 -2.370 -3.913 1.00 94.50 121 GLN A CA 1
ATOM 962 C C . GLN A 1 121 ? 8.121 -1.188 -4.869 1.00 94.50 121 GLN A C 1
ATOM 964 O O . GLN A 1 121 ? 8.206 -1.396 -6.080 1.00 94.50 121 GLN A O 1
ATOM 969 N N . TYR A 1 122 ? 8.248 0.035 -4.346 1.00 95.62 122 TYR A N 1
ATOM 970 C CA . TYR A 1 122 ? 8.541 1.207 -5.168 1.00 95.62 122 TYR A CA 1
ATOM 971 C C . TYR A 1 122 ? 9.916 1.115 -5.821 1.00 95.62 122 TYR A C 1
ATOM 973 O O . TYR A 1 122 ? 10.014 1.321 -7.027 1.00 95.62 122 TYR A O 1
ATOM 981 N N . VAL A 1 123 ? 10.963 0.758 -5.073 1.00 96.75 123 VAL A N 1
ATOM 982 C CA . VAL A 1 123 ? 12.314 0.583 -5.629 1.00 96.75 123 VAL A CA 1
ATOM 983 C C . VAL A 1 123 ? 12.293 -0.436 -6.765 1.00 96.75 123 VAL A C 1
ATOM 985 O O . VAL A 1 123 ? 12.768 -0.129 -7.854 1.00 96.75 123 VAL A O 1
ATOM 988 N N . ALA A 1 124 ? 11.677 -1.603 -6.563 1.00 96.81 124 ALA A N 1
ATOM 989 C CA . ALA A 1 124 ? 11.563 -2.625 -7.599 1.00 96.81 124 ALA A CA 1
ATOM 990 C C . ALA A 1 124 ? 10.806 -2.115 -8.837 1.00 96.81 124 ALA A C 1
ATOM 992 O O . ALA A 1 124 ? 11.264 -2.321 -9.961 1.00 96.81 124 ALA A O 1
ATOM 993 N N . ALA A 1 125 ? 9.687 -1.410 -8.646 1.00 97.06 125 ALA A N 1
ATOM 994 C CA . ALA A 1 125 ? 8.901 -0.847 -9.741 1.00 97.06 125 ALA A CA 1
ATOM 995 C C . ALA A 1 125 ? 9.675 0.223 -10.530 1.00 97.06 125 ALA A C 1
ATOM 997 O O . ALA A 1 125 ? 9.695 0.184 -11.761 1.00 97.06 125 ALA A O 1
ATOM 998 N N . PHE A 1 126 ? 10.356 1.145 -9.845 1.00 95.69 126 PHE A N 1
ATOM 999 C CA . PHE A 1 126 ? 11.170 2.178 -10.487 1.00 95.69 126 PHE A CA 1
ATOM 1000 C C . PHE A 1 126 ? 12.379 1.581 -11.206 1.00 95.69 126 PHE A C 1
ATOM 1002 O O . PHE A 1 126 ? 12.632 1.936 -12.354 1.00 95.69 126 PHE A O 1
ATOM 1009 N N . SER A 1 127 ? 13.095 0.641 -10.583 1.00 96.69 127 SER A N 1
ATOM 1010 C CA . SER A 1 127 ? 14.212 -0.058 -11.223 1.00 96.69 127 SER A CA 1
ATOM 1011 C C . SER A 1 127 ? 13.766 -0.805 -12.476 1.00 96.69 127 SER A C 1
ATOM 1013 O O . SER A 1 127 ? 14.442 -0.731 -13.499 1.00 96.69 127 SER A O 1
ATOM 1015 N N . PHE A 1 128 ? 12.613 -1.476 -12.429 1.00 96.31 128 PHE A N 1
ATOM 1016 C CA . PHE A 1 128 ? 12.048 -2.146 -13.595 1.00 96.31 128 PHE A CA 1
ATOM 1017 C C . PHE A 1 128 ? 11.677 -1.154 -14.703 1.00 96.31 128 PHE A C 1
ATOM 1019 O O . PHE A 1 128 ? 12.014 -1.383 -15.862 1.00 96.31 128 PHE A O 1
ATOM 1026 N N . ALA A 1 129 ? 11.042 -0.030 -14.362 1.00 94.31 129 ALA A N 1
ATOM 1027 C CA . ALA A 1 129 ? 10.698 1.006 -15.331 1.00 94.31 129 ALA A CA 1
ATOM 1028 C C . ALA A 1 129 ? 11.947 1.600 -16.003 1.00 94.31 129 ALA A C 1
ATOM 1030 O O . ALA A 1 129 ? 11.992 1.693 -17.226 1.00 94.31 129 ALA A O 1
ATOM 1031 N N . LEU A 1 130 ? 12.983 1.943 -15.229 1.00 91.44 130 LEU A N 1
ATOM 1032 C CA . LEU A 1 130 ? 14.260 2.433 -15.762 1.00 91.44 130 LEU A CA 1
ATOM 1033 C C . LEU A 1 130 ? 14.942 1.400 -16.664 1.00 91.44 130 LEU A C 1
ATOM 1035 O O . LEU A 1 130 ? 15.385 1.747 -17.756 1.00 91.44 130 LEU A O 1
ATOM 1039 N N . ALA A 1 131 ? 14.987 0.133 -16.244 1.00 93.88 131 ALA A N 1
ATOM 1040 C CA . ALA A 1 131 ? 15.543 -0.943 -17.060 1.00 93.88 131 ALA A CA 1
ATOM 1041 C C . ALA A 1 131 ? 14.776 -1.106 -18.380 1.00 93.88 131 ALA A C 1
ATOM 1043 O O . ALA A 1 131 ? 15.387 -1.251 -19.438 1.00 93.88 131 ALA A O 1
ATOM 1044 N N . PHE A 1 132 ? 13.444 -1.030 -18.331 1.00 93.00 132 PHE A N 1
ATOM 1045 C CA . PHE A 1 132 ? 12.599 -1.079 -19.517 1.00 93.00 132 PHE A CA 1
ATOM 1046 C C . PHE A 1 132 ? 12.874 0.099 -20.456 1.00 93.00 132 PHE A C 1
ATOM 1048 O O . PHE A 1 132 ? 13.115 -0.127 -21.638 1.00 93.00 132 PHE A O 1
ATOM 1055 N N . PHE A 1 133 ? 12.908 1.337 -19.949 1.00 91.06 133 PHE A N 1
ATOM 1056 C CA . PHE A 1 133 ? 13.220 2.512 -20.767 1.00 91.06 133 PHE A CA 1
ATOM 1057 C C . PHE A 1 133 ? 14.601 2.397 -21.413 1.00 91.06 133 PHE A C 1
ATOM 1059 O O . PHE A 1 133 ? 14.717 2.599 -22.618 1.00 91.06 133 PHE A O 1
ATOM 1066 N N . ASN A 1 134 ? 15.622 1.984 -20.661 1.00 90.56 134 ASN A N 1
ATOM 1067 C CA . ASN A 1 134 ? 16.973 1.815 -21.195 1.00 90.56 134 ASN A CA 1
ATOM 1068 C C . ASN A 1 134 ? 17.063 0.720 -22.266 1.00 90.56 134 ASN A C 1
ATOM 1070 O O . ASN A 1 134 ? 17.927 0.804 -23.128 1.00 90.56 134 ASN A O 1
ATOM 1074 N N . ALA A 1 135 ? 16.177 -0.278 -22.265 1.00 92.69 135 ALA A N 1
ATOM 1075 C CA . ALA A 1 135 ? 16.142 -1.313 -23.298 1.00 92.69 135 ALA A CA 1
ATOM 1076 C C . ALA A 1 135 ? 15.426 -0.877 -24.593 1.00 92.69 135 ALA A C 1
ATOM 1078 O O . ALA A 1 135 ? 15.580 -1.532 -25.627 1.00 92.69 135 ALA A O 1
ATOM 1079 N N . VAL A 1 136 ? 14.642 0.208 -24.570 1.00 92.81 136 VAL A N 1
ATOM 1080 C CA . VAL A 1 136 ? 13.881 0.675 -25.737 1.00 92.81 136 VAL A CA 1
ATOM 1081 C C . VAL A 1 136 ? 14.827 1.273 -26.790 1.00 92.81 136 VAL A C 1
ATOM 1083 O O . VAL A 1 136 ? 15.646 2.135 -26.462 1.00 92.81 136 VAL A O 1
ATOM 1086 N N . PRO A 1 137 ? 14.717 0.873 -28.074 1.00 90.12 137 PRO A N 1
ATOM 1087 C CA . PRO A 1 137 ? 15.561 1.384 -29.151 1.00 90.12 137 PRO A CA 1
ATOM 1088 C C . PRO A 1 137 ? 15.129 2.791 -29.596 1.00 90.12 137 PRO A C 1
ATOM 1090 O O . PRO A 1 137 ? 14.593 2.990 -30.685 1.00 90.12 137 PRO A O 1
ATOM 1093 N N . CYS A 1 138 ? 15.374 3.776 -28.739 1.00 92.56 138 CYS A N 1
ATOM 1094 C CA . CYS A 1 138 ? 15.182 5.199 -28.999 1.00 92.56 138 CYS A CA 1
ATOM 1095 C C . CYS A 1 138 ? 16.539 5.903 -29.072 1.00 92.56 138 CYS A C 1
ATOM 1097 O O . CYS A 1 138 ? 17.476 5.546 -28.359 1.00 92.56 138 CYS A O 1
ATOM 1099 N N . TYR A 1 139 ? 16.641 6.936 -29.907 1.00 90.06 139 TYR A N 1
ATOM 1100 C CA . TYR A 1 139 ? 17.819 7.798 -29.962 1.00 90.06 139 TYR A CA 1
ATOM 1101 C C . TYR A 1 139 ? 18.127 8.406 -28.582 1.00 90.06 139 TYR A C 1
ATOM 1103 O O . TYR A 1 139 ? 17.219 8.915 -27.921 1.00 90.06 139 TYR A O 1
ATOM 1111 N N . ALA A 1 140 ? 19.406 8.381 -28.195 1.00 87.31 140 ALA A N 1
ATOM 1112 C CA . ALA A 1 140 ? 19.956 8.815 -26.903 1.00 87.31 140 ALA A CA 1
ATOM 1113 C C . ALA A 1 140 ? 19.634 7.933 -25.674 1.00 87.31 140 ALA A C 1
ATOM 1115 O O . ALA A 1 140 ? 19.944 8.339 -24.557 1.00 87.31 140 ALA A O 1
ATOM 1116 N N . LEU A 1 141 ? 19.079 6.730 -25.863 1.00 91.06 141 LEU A N 1
ATOM 1117 C CA . LEU A 1 141 ? 18.954 5.707 -24.813 1.00 91.06 141 LEU A CA 1
ATOM 1118 C C . LEU A 1 141 ? 19.888 4.521 -25.091 1.00 91.06 141 LEU A C 1
ATOM 1120 O O . LEU A 1 141 ? 20.298 4.307 -26.232 1.00 91.06 141 LEU A O 1
ATOM 1124 N N . ASP A 1 142 ? 20.196 3.722 -24.065 1.00 93.62 142 ASP A N 1
ATOM 1125 C CA . ASP A 1 142 ? 21.105 2.566 -24.180 1.00 93.62 142 ASP A CA 1
ATOM 1126 C C . ASP A 1 142 ? 20.635 1.541 -25.233 1.00 93.62 142 ASP A C 1
ATOM 1128 O O . ASP A 1 142 ? 21.447 0.946 -25.950 1.00 93.62 142 ASP A O 1
ATOM 1132 N N . GLY A 1 143 ? 19.320 1.408 -25.416 1.00 92.81 143 GLY A N 1
ATOM 1133 C CA . GLY A 1 143 ? 18.690 0.518 -26.387 1.00 92.81 143 GLY A CA 1
ATOM 1134 C C . GLY A 1 143 ? 19.076 0.806 -27.836 1.00 92.81 143 GLY A C 1
ATOM 1135 O O . GLY A 1 143 ? 19.058 -0.112 -28.658 1.00 92.81 143 GLY A O 1
ATOM 1136 N N . GLN A 1 144 ? 19.498 2.035 -28.169 1.00 93.38 144 GLN A N 1
ATOM 1137 C CA . GLN A 1 144 ? 20.004 2.339 -29.511 1.00 93.38 144 GLN A CA 1
ATOM 1138 C C . GLN A 1 144 ? 21.267 1.532 -29.818 1.00 93.38 144 GLN A C 1
ATOM 1140 O O . GLN A 1 144 ? 21.381 0.942 -30.888 1.00 93.38 144 GLN A O 1
ATOM 1145 N N . TYR A 1 145 ? 22.200 1.458 -28.868 1.00 93.38 145 TYR A N 1
ATOM 1146 C CA . TYR A 1 145 ? 23.470 0.769 -29.063 1.00 93.38 145 TYR A CA 1
ATOM 1147 C C . TYR A 1 145 ? 23.269 -0.741 -29.035 1.00 93.38 145 TYR A C 1
ATOM 1149 O O . TYR A 1 145 ? 23.864 -1.442 -29.849 1.00 93.38 145 TYR A O 1
ATOM 1157 N N . ILE A 1 146 ? 22.369 -1.228 -28.172 1.00 93.94 146 ILE A N 1
ATOM 1158 C CA . ILE A 1 146 ? 21.978 -2.642 -28.124 1.00 93.94 146 ILE A CA 1
ATOM 1159 C C . ILE A 1 146 ? 21.409 -3.080 -29.481 1.00 93.94 146 ILE A C 1
ATOM 1161 O O . ILE A 1 146 ? 21.857 -4.081 -30.039 1.00 93.94 146 ILE A O 1
ATOM 1165 N N . LEU A 1 147 ? 20.470 -2.315 -30.052 1.00 92.62 147 LEU A N 1
ATOM 1166 C CA . LEU A 1 147 ? 19.873 -2.638 -31.350 1.00 92.62 147 LEU A CA 1
ATOM 1167 C C . LEU A 1 147 ? 20.900 -2.580 -32.487 1.00 92.62 147 LEU A C 1
ATOM 1169 O O . LEU A 1 147 ? 20.926 -3.474 -33.332 1.00 92.62 147 LEU A O 1
ATOM 1173 N N . LEU A 1 148 ? 21.740 -1.541 -32.525 1.00 92.00 148 LEU A N 1
ATOM 1174 C CA . LEU A 1 148 ? 22.751 -1.394 -33.573 1.00 92.00 148 LEU A CA 1
ATOM 1175 C C . LEU A 1 148 ? 23.779 -2.529 -33.521 1.00 92.00 148 LEU A C 1
ATOM 1177 O O . LEU A 1 148 ? 24.042 -3.130 -34.560 1.00 92.00 148 LEU A O 1
ATOM 1181 N N . ALA A 1 149 ? 24.272 -2.885 -32.332 1.00 93.12 149 ALA A N 1
ATOM 1182 C CA . ALA A 1 149 ? 25.183 -4.013 -32.146 1.00 93.12 149 ALA A CA 1
ATOM 1183 C C . ALA A 1 149 ? 24.535 -5.343 -32.560 1.00 93.12 149 ALA A C 1
ATOM 1185 O O . ALA A 1 149 ? 25.165 -6.167 -33.223 1.00 93.12 149 ALA A O 1
ATOM 1186 N N . PHE A 1 150 ? 23.256 -5.542 -32.230 1.00 94.00 150 PHE A N 1
ATOM 1187 C CA . PHE A 1 150 ? 22.514 -6.740 -32.616 1.00 94.00 150 PHE A CA 1
ATOM 1188 C C . PHE A 1 150 ? 22.341 -6.855 -34.141 1.00 94.00 150 PHE A C 1
ATOM 1190 O O . PHE A 1 150 ? 22.566 -7.920 -34.716 1.00 94.00 150 PHE A O 1
ATOM 1197 N N . ILE A 1 151 ? 21.992 -5.757 -34.821 1.00 93.19 151 ILE A N 1
ATOM 1198 C CA . ILE A 1 151 ? 21.846 -5.720 -36.287 1.00 93.19 151 ILE A CA 1
ATOM 1199 C C . ILE A 1 151 ? 23.201 -5.880 -36.983 1.00 93.19 151 ILE A C 1
ATOM 1201 O O . ILE A 1 151 ? 23.286 -6.587 -37.987 1.00 93.19 151 ILE A O 1
ATOM 1205 N N . GLU A 1 152 ? 24.251 -5.239 -36.472 1.00 93.88 152 GLU A N 1
ATOM 1206 C CA . GLU A 1 152 ? 25.609 -5.366 -37.004 1.00 93.88 152 GLU A CA 1
ATOM 1207 C C . GLU A 1 152 ? 26.105 -6.811 -36.911 1.00 93.88 152 GLU A C 1
ATOM 1209 O O . GLU A 1 152 ? 26.650 -7.330 -37.886 1.00 93.88 152 GLU A O 1
ATOM 1214 N N . HIS A 1 153 ? 25.835 -7.482 -35.787 1.00 95.00 153 HIS A N 1
ATOM 1215 C CA . HIS A 1 153 ? 26.192 -8.882 -35.587 1.00 95.00 153 HIS A CA 1
ATOM 1216 C C . HIS A 1 153 ? 25.424 -9.829 -36.520 1.00 95.00 153 HIS A C 1
ATOM 1218 O O . HIS A 1 153 ? 26.021 -10.714 -37.129 1.00 95.00 153 HIS A O 1
ATOM 1224 N N . LEU A 1 154 ? 24.108 -9.644 -36.668 1.00 94.81 154 LEU A N 1
ATOM 1225 C CA . LEU A 1 154 ? 23.280 -10.527 -37.495 1.00 94.81 154 LEU A CA 1
ATOM 1226 C C . LEU A 1 154 ? 23.435 -10.283 -38.998 1.00 94.81 154 LEU A C 1
ATOM 1228 O O . LEU A 1 154 ? 23.284 -11.209 -39.795 1.00 94.81 154 LEU A O 1
ATOM 1232 N N . SER A 1 155 ? 23.636 -9.037 -39.429 1.00 92.31 155 SER A N 1
ATOM 1233 C CA . SER A 1 155 ? 23.645 -8.674 -40.849 1.00 92.31 155 SER A CA 1
ATOM 1234 C C . SER A 1 155 ? 24.429 -7.379 -41.113 1.00 92.31 155 SER A C 1
ATOM 1236 O O . SER A 1 155 ? 23.837 -6.310 -41.323 1.00 92.31 155 SER A O 1
ATOM 1238 N N . PRO A 1 156 ? 25.767 -7.460 -41.227 1.00 90.00 156 PRO A N 1
ATOM 1239 C CA . PRO A 1 156 ? 26.623 -6.287 -41.427 1.00 90.00 156 PRO A CA 1
ATOM 1240 C C . PRO A 1 156 ? 26.353 -5.563 -42.760 1.00 90.00 156 PRO A C 1
ATOM 1242 O O . PRO A 1 156 ? 26.511 -4.343 -42.869 1.00 90.00 156 PRO A O 1
ATOM 1245 N N . SER A 1 157 ? 25.880 -6.287 -43.782 1.00 89.50 157 SER A N 1
ATOM 1246 C CA . SER A 1 157 ? 25.490 -5.716 -45.080 1.00 89.50 157 SER A CA 1
ATOM 1247 C C . SER A 1 157 ? 24.231 -4.841 -44.989 1.00 89.50 157 SER A C 1
ATOM 1249 O O . SER A 1 157 ? 24.160 -3.785 -45.625 1.00 89.50 157 SER A O 1
ATOM 1251 N N . LEU A 1 158 ? 23.253 -5.241 -44.168 1.00 86.62 158 LEU A N 1
ATOM 1252 C CA . LEU A 1 158 ? 22.038 -4.471 -43.888 1.00 86.62 158 LEU A CA 1
ATOM 1253 C C . LEU A 1 158 ? 22.358 -3.220 -43.076 1.00 86.62 158 LEU A C 1
ATOM 1255 O O . LEU A 1 158 ? 21.872 -2.146 -43.434 1.00 86.62 158 LEU A O 1
ATOM 1259 N N . TYR A 1 159 ? 23.206 -3.343 -42.050 1.00 89.94 159 TYR A N 1
ATOM 1260 C CA . TYR A 1 159 ? 23.666 -2.211 -41.245 1.00 89.94 159 TYR A CA 1
ATOM 1261 C C . TYR A 1 159 ? 24.288 -1.122 -42.128 1.00 89.94 159 TYR A C 1
ATOM 1263 O O . TYR A 1 159 ? 23.807 0.012 -42.151 1.00 89.94 159 TYR A O 1
ATOM 1271 N N . ARG A 1 160 ? 25.273 -1.479 -42.964 1.00 90.38 160 ARG A N 1
ATOM 1272 C CA . ARG A 1 160 ? 25.950 -0.517 -43.849 1.00 90.38 160 ARG A CA 1
ATOM 1273 C C . ARG A 1 160 ? 25.013 0.096 -44.896 1.00 90.38 160 ARG A C 1
ATOM 1275 O O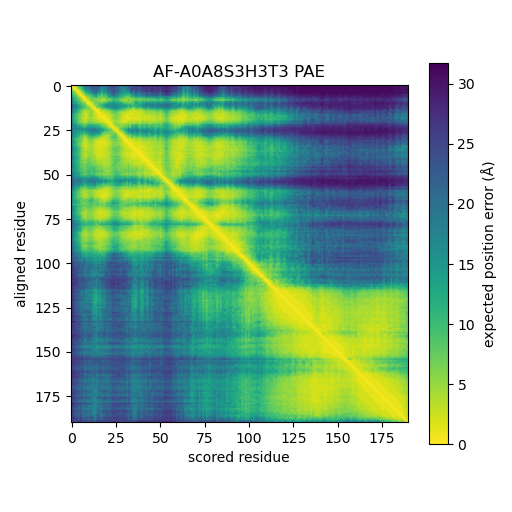 . ARG A 1 160 ? 25.134 1.280 -45.199 1.00 90.38 160 ARG A O 1
ATOM 1282 N N . ARG A 1 161 ? 24.058 -0.675 -45.435 1.00 89.69 161 ARG A N 1
ATOM 1283 C CA . ARG A 1 161 ? 23.114 -0.196 -46.463 1.00 89.69 161 ARG A CA 1
ATOM 1284 C C . ARG A 1 161 ? 21.984 0.669 -45.896 1.00 89.69 161 ARG A C 1
ATOM 1286 O O . ARG A 1 161 ? 21.510 1.561 -46.593 1.00 89.69 161 ARG A O 1
ATOM 1293 N N . ARG A 1 162 ? 21.525 0.404 -44.668 1.00 89.88 162 ARG A N 1
ATOM 1294 C CA . ARG A 1 162 ? 20.351 1.056 -44.053 1.00 89.88 162 ARG A CA 1
ATOM 1295 C C . ARG A 1 162 ? 20.677 1.951 -42.859 1.00 89.88 162 ARG A C 1
ATOM 1297 O O . ARG A 1 162 ? 19.744 2.451 -42.242 1.00 89.88 162 ARG A O 1
ATOM 1304 N N . HIS A 1 163 ? 21.951 2.227 -42.579 1.00 89.62 163 HIS A N 1
ATOM 1305 C CA . HIS A 1 163 ? 22.388 3.055 -41.448 1.00 89.62 163 HIS A CA 1
ATOM 1306 C C . HIS A 1 163 ? 21.587 4.360 -41.298 1.00 89.62 163 HIS A C 1
ATOM 1308 O O . HIS A 1 163 ? 21.047 4.638 -40.233 1.00 89.62 163 HIS A O 1
ATOM 1314 N N . LYS A 1 164 ? 21.426 5.135 -42.382 1.00 90.69 164 LYS A N 1
ATOM 1315 C CA . LYS A 1 164 ? 20.646 6.387 -42.353 1.00 90.69 164 LYS A CA 1
ATOM 1316 C C . LYS A 1 164 ? 19.185 6.156 -41.947 1.00 90.69 164 LYS A C 1
ATOM 1318 O O . LYS A 1 164 ? 18.666 6.883 -41.111 1.00 90.69 164 LYS A O 1
ATOM 1323 N N . ASN A 1 165 ? 18.544 5.121 -42.491 1.00 92.06 165 ASN A N 1
ATOM 1324 C CA . ASN A 1 165 ? 17.150 4.792 -42.179 1.00 92.06 165 ASN A CA 1
ATOM 1325 C C . ASN A 1 165 ? 16.987 4.303 -40.733 1.00 92.06 165 ASN A C 1
ATOM 1327 O O . ASN A 1 165 ? 15.988 4.631 -40.101 1.00 92.06 165 ASN A O 1
ATOM 1331 N N . LEU A 1 166 ? 17.964 3.559 -40.201 1.00 90.81 166 LEU A N 1
ATOM 1332 C CA . LEU A 1 166 ? 17.981 3.143 -38.795 1.00 90.81 166 LEU A CA 1
ATOM 1333 C C . LEU A 1 166 ? 18.065 4.361 -37.871 1.00 90.81 166 LEU A C 1
ATOM 1335 O O . LEU A 1 166 ? 17.258 4.477 -36.956 1.00 90.81 166 LEU A O 1
ATOM 1339 N N . VAL A 1 167 ? 18.955 5.315 -38.161 1.00 91.12 167 VAL A N 1
ATOM 1340 C CA . VAL A 1 167 ? 19.062 6.565 -37.390 1.00 91.12 167 VAL A CA 1
ATOM 1341 C C . VAL A 1 167 ? 17.760 7.372 -37.445 1.00 91.12 167 VAL A C 1
ATOM 1343 O O . VAL A 1 167 ? 17.269 7.791 -36.400 1.00 91.12 167 VAL A O 1
ATOM 1346 N N . TYR A 1 168 ? 17.143 7.538 -38.622 1.00 93.81 168 TYR A N 1
ATOM 1347 C CA . TYR A 1 168 ? 15.841 8.213 -38.725 1.00 93.81 168 TYR A CA 1
ATOM 1348 C C . TYR A 1 168 ? 14.735 7.492 -37.941 1.00 93.81 168 TYR A C 1
ATOM 1350 O O . TYR A 1 168 ? 13.928 8.149 -37.286 1.00 93.81 168 TYR A O 1
ATOM 1358 N N . SER A 1 169 ? 14.718 6.155 -37.957 1.00 92.81 169 SER A N 1
ATOM 1359 C CA . SER A 1 169 ? 13.771 5.356 -37.172 1.00 92.81 169 SER A CA 1
ATOM 1360 C C . SER A 1 169 ? 13.965 5.546 -35.664 1.00 92.81 169 SER A C 1
ATOM 1362 O O . SER A 1 169 ? 12.979 5.671 -34.942 1.00 92.81 169 SER A O 1
ATOM 1364 N N . LEU A 1 170 ? 15.214 5.596 -35.187 1.00 93.75 170 LEU A N 1
ATOM 1365 C CA . LEU A 1 170 ? 15.540 5.837 -33.776 1.00 93.75 170 LEU A CA 1
ATOM 1366 C C . LEU A 1 170 ? 15.100 7.237 -33.327 1.00 93.75 170 LEU A C 1
ATOM 1368 O O . LEU A 1 170 ? 14.519 7.379 -32.252 1.00 93.75 170 LEU A O 1
ATOM 1372 N N . ILE A 1 171 ? 15.331 8.260 -34.160 1.00 93.88 171 ILE A N 1
ATOM 1373 C CA . ILE A 1 171 ? 14.901 9.642 -33.891 1.00 93.88 171 ILE A CA 1
ATOM 1374 C C . ILE A 1 171 ? 13.373 9.721 -33.824 1.00 93.88 171 ILE A C 1
ATOM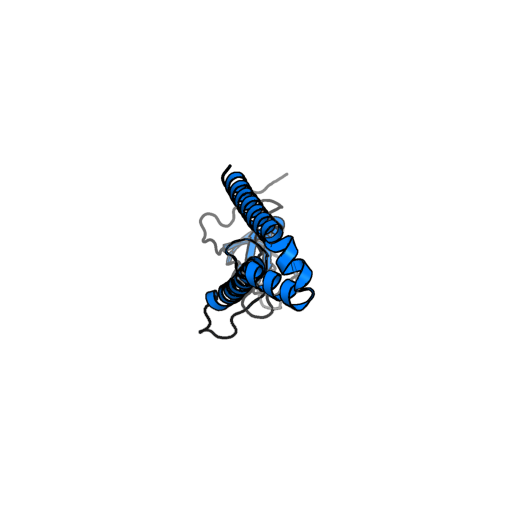 1376 O O . ILE A 1 171 ? 12.836 10.286 -32.874 1.00 93.88 171 ILE A O 1
ATOM 1380 N N . PHE A 1 172 ? 12.670 9.115 -34.787 1.00 94.75 172 PHE A N 1
ATOM 1381 C CA . PHE A 1 172 ? 11.207 9.066 -34.788 1.00 94.75 172 PHE A CA 1
ATOM 1382 C C . PHE A 1 172 ? 10.656 8.394 -33.524 1.00 94.75 172 PHE A C 1
ATOM 1384 O O . PHE A 1 172 ? 9.701 8.894 -32.929 1.00 94.75 172 PHE A O 1
ATOM 1391 N N . CYS A 1 173 ? 11.285 7.303 -33.078 1.00 93.19 173 CYS A N 1
ATOM 1392 C CA . CYS A 1 173 ? 10.908 6.608 -31.849 1.00 93.19 173 CYS A CA 1
ATOM 1393 C C . CYS A 1 173 ? 11.049 7.521 -30.617 1.00 93.19 173 CYS A C 1
ATOM 1395 O O . CYS A 1 173 ? 10.118 7.619 -29.818 1.00 93.19 173 CYS A O 1
ATOM 1397 N N . THR A 1 174 ? 12.143 8.283 -30.517 1.00 93.56 174 THR A N 1
ATOM 1398 C CA . THR A 1 174 ? 12.333 9.274 -29.444 1.00 93.56 174 THR A CA 1
ATOM 1399 C C . THR A 1 174 ? 11.299 10.393 -29.503 1.00 93.56 174 THR A C 1
ATOM 1401 O O . THR A 1 174 ? 10.735 10.754 -28.473 1.00 93.56 174 THR A O 1
ATOM 1404 N N . THR A 1 175 ? 11.000 10.932 -30.689 1.00 94.94 175 THR A N 1
ATOM 1405 C CA . THR A 1 175 ? 9.963 11.964 -30.844 1.00 94.94 175 THR A CA 1
ATOM 1406 C C . THR A 1 175 ? 8.600 11.448 -30.391 1.00 94.94 175 THR A C 1
ATOM 1408 O O . THR A 1 175 ? 7.911 12.124 -29.629 1.00 94.94 175 THR A O 1
ATOM 1411 N N . LEU A 1 176 ? 8.226 10.235 -30.804 1.00 94.62 176 LEU A N 1
ATOM 1412 C CA . LEU A 1 176 ? 6.967 9.606 -30.414 1.00 94.62 176 LEU A CA 1
ATOM 1413 C C . LEU A 1 176 ? 6.909 9.382 -28.898 1.00 94.62 176 LEU A C 1
ATOM 1415 O O . LEU A 1 176 ? 5.885 9.672 -28.279 1.00 94.62 176 LEU A O 1
ATOM 1419 N N . LEU A 1 177 ? 8.003 8.925 -28.289 1.00 92.31 177 LEU A N 1
ATOM 1420 C CA . LEU A 1 177 ? 8.104 8.730 -26.844 1.00 92.31 177 LEU A CA 1
ATOM 1421 C C . LEU A 1 177 ? 7.931 10.051 -26.082 1.00 92.31 177 LEU A C 1
ATOM 1423 O O . LEU A 1 177 ? 7.118 10.109 -25.161 1.00 92.31 177 LEU A O 1
ATOM 1427 N N . ILE A 1 178 ? 8.618 11.121 -26.494 1.00 93.81 178 ILE A N 1
ATOM 1428 C CA . ILE A 1 178 ? 8.494 12.450 -25.871 1.00 93.81 178 ILE A CA 1
ATOM 1429 C C . ILE A 1 178 ? 7.052 12.951 -25.960 1.00 93.81 178 ILE A C 1
ATOM 1431 O O . ILE A 1 178 ? 6.487 13.350 -24.947 1.00 93.81 178 ILE A O 1
ATOM 1435 N N . VAL A 1 179 ? 6.430 12.872 -27.140 1.00 96.12 179 VAL A N 1
ATOM 1436 C CA . VAL A 1 179 ? 5.036 13.301 -27.334 1.00 96.12 179 VAL A CA 1
ATOM 1437 C C . VAL A 1 179 ? 4.083 12.523 -26.425 1.00 96.12 179 VAL A C 1
ATOM 1439 O O . VAL A 1 179 ? 3.209 13.127 -25.806 1.00 96.12 179 VAL A O 1
ATOM 1442 N N . ASN A 1 180 ? 4.261 11.206 -26.291 1.00 93.75 180 ASN A N 1
ATOM 1443 C CA . ASN A 1 180 ? 3.424 10.390 -25.409 1.00 93.75 180 ASN A CA 1
ATOM 1444 C C . ASN A 1 180 ? 3.605 10.756 -23.931 1.00 93.75 180 ASN A C 1
ATOM 1446 O O . ASN A 1 180 ? 2.613 10.867 -23.213 1.00 93.75 180 ASN A O 1
ATOM 1450 N N . ILE A 1 181 ? 4.841 10.987 -23.479 1.00 92.06 181 ILE A N 1
ATOM 1451 C CA . ILE A 1 181 ? 5.114 11.418 -22.101 1.00 92.06 181 ILE A CA 1
ATOM 1452 C C . ILE A 1 181 ? 4.507 12.799 -21.842 1.00 92.06 181 ILE A C 1
ATOM 1454 O O . ILE A 1 181 ? 3.834 12.990 -20.830 1.00 92.06 181 ILE A O 1
ATOM 1458 N N . SER A 1 182 ? 4.681 13.751 -22.761 1.00 94.56 182 SER A N 1
ATOM 1459 C CA . SER A 1 182 ? 4.093 15.087 -22.646 1.00 94.56 182 SER A CA 1
ATOM 1460 C C . SER A 1 182 ? 2.565 15.042 -22.614 1.00 94.56 182 SER A C 1
ATOM 1462 O O . SER A 1 182 ? 1.960 15.732 -21.798 1.00 94.56 182 SER A O 1
ATOM 1464 N N . LEU A 1 183 ? 1.932 14.206 -23.444 1.00 95.56 183 LEU A N 1
ATOM 1465 C CA . LEU A 1 183 ? 0.478 14.034 -23.452 1.00 95.56 183 LEU A CA 1
ATOM 1466 C C . LEU A 1 183 ? -0.027 13.388 -22.156 1.00 95.56 183 LEU A C 1
ATOM 1468 O O . LEU A 1 183 ? -1.040 13.821 -21.610 1.00 95.56 183 LEU A O 1
ATOM 1472 N N . ALA A 1 184 ? 0.680 12.376 -21.647 1.00 93.19 184 ALA A N 1
ATOM 1473 C CA . ALA A 1 184 ? 0.350 11.736 -20.378 1.00 93.19 184 ALA A CA 1
ATOM 1474 C C . ALA A 1 184 ? 0.437 12.731 -19.213 1.00 93.19 184 ALA A C 1
ATOM 1476 O O . ALA A 1 184 ? -0.467 12.782 -18.382 1.00 93.19 184 ALA A O 1
ATOM 1477 N N . PHE A 1 185 ? 1.483 13.561 -19.191 1.00 93.94 185 PHE A N 1
ATOM 1478 C CA . PHE A 1 185 ? 1.644 14.610 -18.190 1.00 93.94 185 PHE A CA 1
ATOM 1479 C C . PHE A 1 185 ? 0.538 15.664 -18.308 1.00 93.94 185 PHE A C 1
ATOM 1481 O O . PHE A 1 185 ? -0.105 15.986 -17.316 1.00 93.94 185 PHE A O 1
ATOM 1488 N N . ALA A 1 186 ? 0.241 16.140 -19.520 1.00 94.62 186 ALA A N 1
ATOM 1489 C CA . ALA A 1 186 ? -0.837 17.099 -19.748 1.00 94.62 186 ALA A CA 1
ATOM 1490 C C . ALA A 1 186 ? -2.195 16.564 -19.269 1.00 94.62 186 ALA A C 1
ATOM 1492 O O . ALA A 1 186 ? -2.908 17.277 -18.577 1.00 94.62 186 ALA A O 1
ATOM 1493 N N . ARG A 1 187 ? -2.523 15.299 -19.564 1.00 94.94 187 ARG A N 1
ATOM 1494 C CA . ARG A 1 187 ? -3.767 14.652 -19.114 1.00 94.94 187 ARG A CA 1
ATOM 1495 C C . ARG A 1 187 ? -3.830 14.439 -17.600 1.00 94.94 187 ARG A C 1
ATOM 1497 O O . ARG A 1 187 ? -4.912 14.331 -17.051 1.00 94.94 187 ARG A O 1
ATOM 1504 N N . TYR A 1 188 ? -2.691 14.289 -16.933 1.00 92.69 188 TYR A N 1
ATOM 1505 C CA . TYR A 1 188 ? -2.677 14.131 -15.481 1.00 92.69 188 TYR A CA 1
ATOM 1506 C C . TYR A 1 188 ? -2.926 15.463 -14.755 1.00 92.69 188 TYR A C 1
ATOM 1508 O O . TYR A 1 188 ? -3.481 15.468 -13.661 1.00 92.69 188 TYR A O 1
ATOM 1516 N N . PHE A 1 189 ? -2.505 16.582 -15.354 1.00 84.62 189 PHE A N 1
ATOM 1517 C CA . PHE A 1 189 ? -2.635 17.922 -14.772 1.00 84.62 189 PHE A CA 1
ATOM 1518 C C . PHE A 1 189 ? -3.913 18.681 -15.180 1.00 84.62 189 PHE A C 1
ATOM 1520 O O . PHE A 1 189 ? -4.282 19.616 -14.469 1.00 84.62 189 PHE A O 1
ATOM 1527 N N . LEU A 1 190 ? -4.557 18.314 -16.295 1.00 70.94 190 LEU A N 1
ATOM 1528 C CA . LEU A 1 190 ? -5.861 18.827 -16.758 1.00 70.94 190 LEU A CA 1
ATOM 1529 C C . LEU A 1 190 ? -7.007 17.913 -16.323 1.00 70.94 190 LEU A C 1
ATOM 1531 O O . LEU A 1 190 ? -8.030 18.461 -15.859 1.00 70.94 190 LEU A O 1
#

InterPro domains:
  IPR001193 Membrane-bound transcription factor site-2 protease [PTHR13325] (5-187)
  IPR008915 Peptidase M50 [PF02163] (100-177)

Mean predicted aligned error: 13.93 Å

Solvent-accessible surface area (backbone atoms only — not comparable to full-atom values): 11615 Å² total; per-residue (Å²): 136,85,82,72,84,78,71,62,55,76,94,57,62,94,59,50,40,42,27,33,32,70,49,100,88,43,100,58,79,44,74,47,60,41,49,45,69,67,61,69,71,50,85,88,69,92,50,70,70,72,38,60,50,93,95,50,101,50,70,54,70,46,79,63,55,94,50,98,62,44,41,85,42,77,48,78,56,100,76,70,81,65,48,78,46,78,40,43,72,70,57,48,69,74,65,64,77,84,75,94,73,76,76,90,46,95,84,54,55,70,63,64,72,60,49,49,62,52,49,52,53,49,51,52,52,53,51,49,50,53,54,51,56,36,59,40,59,19,56,97,36,61,9,37,57,55,50,50,52,52,42,40,72,76,36,53,70,55,39,72,74,39,46,71,60,51,52,52,52,17,45,50,43,34,53,53,50,52,53,50,52,53,50,52,52,50,62,73,76,104

Nearest PDB structures (foldseek):
  2ktv-assembly1_A  TM=3.454E-01  e=3.281E+00  Homo sapiens
  5x11-assembly2_E  TM=2.388E-01  e=8.848E+00  Bacillus spizizenii str. W23